Protein AF-0000000073266589 (afdb_homodimer)

Sequence (212 aa):
VLVSSESDNEVEDSPGVIAQVLPYLYIGDASAACNAQQIKELGIHYALNCSSEDVNFDDDIVHLYETYSTLPIENVIDEDISKYFQSAFEMILKAKQDVRRSIDCAVLVSSESDNEVEDSPGVIAQVLPYLYIGDASAACNAQQIKELGIHYALNCSSEDVNFDDDIVHLYETYSTLPIENVIDEDISKYFQSAFEMILKAKQDVRRSIDCA

Organism: Beta vulgaris subsp. vulgaris (NCBI:txid3555)

Foldseek 3Di:
DEDADPPPDDPPPPAWDWDDPDLQDIYTYLNNLADLVNCVVSQPAEEEAEALDDRDHDPSRVVSHPYYYYRHFYPDPPTPCVVCVVVVVVRVVVSVVVVVVVVVVD/DEDADPPPPDPPPPQWDWDDPDLQDIYTYLNNLADLVNCVVSQPAEEEAEALDDRDHDPSRVVSHPYYYYRHFYPDPPTPCVVCVVVVVVRVVVSVVVVVVVVVVD

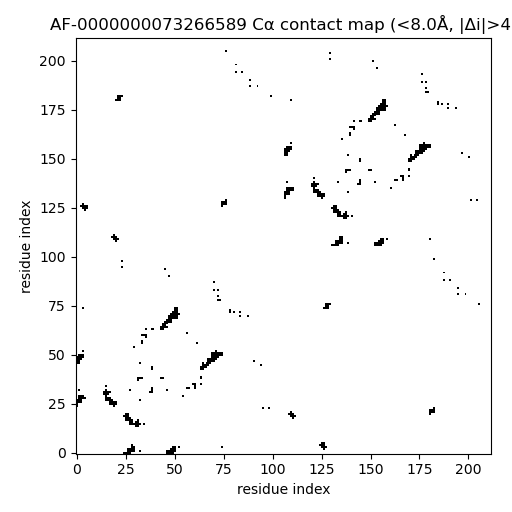Radius of gyration: 17.28 Å; Cα contacts (8 Å, |Δi|>4): 296; chains: 2; bounding box: 32×49×37 Å

InterPro domains:
  IPR029021 Protein-tyrosine phosphatase-like [G3DSA:3.90.190.10] (1-102)
  IPR029021 Protein-tyrosine phosphatase-like [SSF52799] (18-96)

Solvent-accessible surface area (backbone atoms only — not comparable to full-atom values): 12354 Å² total; per-residue (Å²): 65,32,38,49,62,75,68,75,61,72,87,54,87,59,74,39,60,71,44,51,54,36,82,88,40,47,40,27,29,65,58,31,77,63,31,51,67,59,33,59,76,71,64,53,36,67,42,42,34,47,25,63,69,83,81,85,65,52,76,83,40,55,73,52,40,79,41,77,46,75,44,71,40,60,78,47,84,80,51,72,62,73,79,46,47,63,61,52,48,53,53,52,52,51,51,49,50,52,53,51,53,55,58,72,68,99,63,32,35,48,63,74,71,76,62,73,86,56,90,58,75,40,60,68,45,52,54,38,83,88,40,47,40,25,28,64,59,31,76,64,30,51,69,58,32,60,74,69,65,53,37,66,42,41,34,46,25,63,68,81,81,86,64,51,76,84,40,54,73,51,41,80,42,77,46,74,43,72,41,60,77,48,86,81,51,72,62,74,79,46,47,64,60,52,49,52,53,51,52,50,51,49,51,52,53,51,53,54,56,72,69,99

pLDDT: mean 84.37, std 15.34, range [36.53, 96.06]

Secondary structure (DSSP, 8-state):
-B------S--------EEEEETTEEEE-HHHHT-HHHHHHHT--EEEE-SSSPP---HHHHTT-SEEEE----SSTT--THHHHHHHHHHHHHHHHHHHHHHHH-/-B------S--------EEEEETTEEEE-HHHHT-HHHHHHHT--EEEE-SSSPP---HHHHTT-SEEEE----SSTT--THHHHHHHHHHHHHHHHHHHHHHHH-

Structure (mmCIF, N/CA/C/O backbone):
data_AF-0000000073266589-model_v1
#
loop_
_entity.id
_entity.type
_entity.pdbx_description
1 polymer 'Uncharacterized protein'
#
loop_
_atom_site.group_PDB
_atom_site.id
_atom_site.type_symbol
_atom_site.label_atom_id
_atom_site.label_alt_id
_atom_site.label_comp_id
_atom_site.label_asym_id
_atom_site.label_entity_id
_atom_site.label_seq_id
_atom_site.pdbx_PDB_ins_code
_atom_site.Cartn_x
_atom_site.Cartn_y
_atom_site.Cartn_z
_atom_site.occupancy
_atom_site.B_iso_or_equiv
_atom_site.auth_seq_id
_atom_site.auth_comp_id
_atom_site.auth_asym_id
_atom_site.auth_atom_id
_atom_site.pdbx_PDB_model_num
ATOM 1 N N . VAL A 1 1 ? 1.745 -6.992 -3.369 1 74.94 1 VAL A N 1
ATOM 2 C CA . VAL A 1 1 ? 2.734 -5.934 -3.523 1 74.94 1 VAL A CA 1
ATOM 3 C C . VAL A 1 1 ? 3.703 -5.953 -2.344 1 74.94 1 VAL A C 1
ATOM 5 O O . VAL A 1 1 ? 3.283 -6.066 -1.19 1 74.94 1 VAL A O 1
ATOM 8 N N . LEU A 1 2 ? 5.008 -5.914 -2.555 1 74.38 2 LEU A N 1
ATOM 9 C CA . LEU A 1 2 ? 6.07 -5.926 -1.554 1 74.38 2 LEU A CA 1
ATOM 10 C C . LEU A 1 2 ? 6.715 -4.547 -1.433 1 74.38 2 LEU A C 1
ATOM 12 O O . LEU A 1 2 ? 6.957 -3.881 -2.439 1 74.38 2 LEU A O 1
ATOM 16 N N . VAL A 1 3 ? 6.844 -4.035 -0.219 1 70.94 3 VAL A N 1
ATOM 17 C CA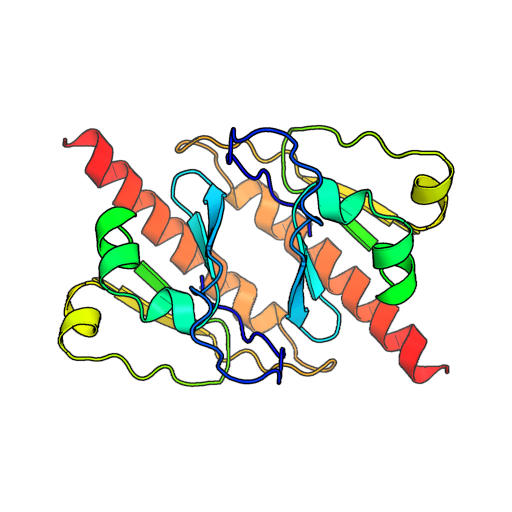 . VAL A 1 3 ? 7.5 -2.76 0.043 1 70.94 3 VAL A CA 1
ATOM 18 C C . VAL A 1 3 ? 8.711 -2.979 0.944 1 70.94 3 VAL A C 1
ATOM 20 O O . VAL A 1 3 ? 8.797 -3.988 1.647 1 70.94 3 VAL A O 1
ATOM 23 N N . SER A 1 4 ? 9.797 -1.998 0.8 1 59.75 4 SER A N 1
ATOM 24 C CA . SER A 1 4 ? 10.961 -2.043 1.684 1 59.75 4 SER A CA 1
ATOM 25 C C . SER A 1 4 ? 10.594 -1.585 3.094 1 59.75 4 SER A C 1
ATOM 27 O O . SER A 1 4 ? 9.828 -0.64 3.266 1 59.75 4 SER A O 1
ATOM 29 N N . SER A 1 5 ? 10.547 -2.482 4 1 55.66 5 SER A N 1
ATOM 30 C CA . SER A 1 5 ? 10.359 -2.008 5.367 1 55.66 5 SER A CA 1
ATOM 31 C C . SER A 1 5 ? 11.688 -1.612 6 1 55.66 5 SER A C 1
ATOM 33 O O . SER A 1 5 ? 12.68 -2.326 5.863 1 55.66 5 SER A O 1
ATOM 35 N N . GLU A 1 6 ? 11.977 -0.226 6.16 1 48.59 6 GLU A N 1
ATOM 36 C CA . GLU A 1 6 ? 13.188 0.191 6.852 1 48.59 6 GLU A CA 1
ATOM 37 C C . GLU A 1 6 ? 13.227 -0.359 8.273 1 48.59 6 GLU A C 1
ATOM 39 O O . GLU A 1 6 ? 14.047 0.077 9.094 1 48.59 6 GLU A O 1
ATOM 44 N N . SER A 1 7 ? 12.273 -0.992 8.68 1 44.12 7 SER A N 1
ATOM 45 C CA . SER A 1 7 ? 12.562 -1.344 10.07 1 44.12 7 SER A CA 1
ATOM 46 C C . SER A 1 7 ? 13.844 -2.16 10.18 1 44.12 7 SER A C 1
ATOM 48 O O . SER A 1 7 ? 13.969 -3.225 9.562 1 44.12 7 SER A O 1
ATOM 50 N N . ASP A 1 8 ? 14.961 -1.408 10.258 1 40.53 8 ASP A N 1
ATOM 51 C CA . ASP A 1 8 ? 16.234 -1.976 10.68 1 40.53 8 ASP A CA 1
ATOM 52 C C . ASP A 1 8 ? 16.047 -3.066 11.727 1 40.53 8 ASP A C 1
ATOM 54 O O . ASP A 1 8 ? 17 -3.504 12.367 1 40.53 8 ASP A O 1
ATOM 58 N N . ASN A 1 9 ? 14.945 -3.059 12.398 1 37.38 9 ASN A N 1
ATOM 59 C CA . ASN A 1 9 ? 15.141 -4.039 13.461 1 37.38 9 ASN A CA 1
ATOM 60 C C . ASN A 1 9 ? 15.453 -5.422 12.898 1 37.38 9 ASN A C 1
ATOM 62 O O . ASN A 1 9 ? 15.062 -5.742 11.773 1 37.38 9 ASN A O 1
ATOM 66 N N . GLU A 1 10 ? 16.125 -6.164 13.742 1 36.59 10 GLU A N 1
ATOM 67 C CA . GLU A 1 10 ? 16.594 -7.547 13.656 1 36.59 10 GLU A CA 1
ATOM 68 C C . GLU A 1 10 ? 15.555 -8.438 12.969 1 36.59 10 GLU A C 1
ATOM 70 O O . GLU A 1 10 ? 14.359 -8.305 13.211 1 36.59 10 GLU A O 1
ATOM 75 N N . VAL A 1 11 ? 15.859 -8.961 11.797 1 39.03 11 VAL A N 1
ATOM 76 C CA . VAL A 1 11 ? 15.211 -10.117 11.188 1 39.03 11 VAL A CA 1
ATOM 77 C C . VAL A 1 11 ? 14.484 -10.93 12.258 1 39.03 11 VAL A C 1
ATOM 79 O O . VAL A 1 11 ? 15.078 -11.812 12.883 1 39.03 11 VAL A O 1
ATOM 82 N N . GLU A 1 12 ? 14.086 -10.289 13.344 1 38.66 12 GLU A N 1
ATOM 83 C CA . GLU A 1 12 ? 13.438 -11.281 14.188 1 38.66 12 GLU A CA 1
ATOM 84 C C . GLU A 1 12 ? 12.312 -11.992 13.438 1 38.66 12 GLU A C 1
ATOM 86 O O . GLU A 1 12 ? 11.742 -11.438 12.492 1 38.66 12 GLU A O 1
ATOM 91 N N . ASP A 1 13 ? 12.242 -13.266 13.43 1 42.47 13 ASP A N 1
ATOM 92 C CA . ASP A 1 13 ? 11.305 -14.289 12.984 1 42.47 13 ASP A CA 1
ATOM 93 C C . ASP A 1 13 ? 9.867 -13.758 13 1 42.47 13 ASP A C 1
ATOM 95 O O . ASP A 1 13 ? 8.969 -14.391 13.555 1 42.47 13 ASP A O 1
ATOM 99 N N . SER A 1 14 ? 9.766 -12.469 13.125 1 50.34 14 SER A N 1
ATOM 100 C CA . SER A 1 14 ? 8.359 -12.102 13.203 1 50.34 14 SER A CA 1
ATOM 101 C C . SER A 1 14 ? 7.652 -12.336 11.867 1 50.34 14 SER A C 1
ATOM 103 O O . SER A 1 14 ? 8.242 -12.125 10.805 1 50.34 14 SER A O 1
ATOM 105 N N . PRO A 1 15 ? 6.723 -13.18 11.938 1 55.19 15 PRO A N 1
ATOM 106 C CA . PRO A 1 15 ? 5.926 -13.414 10.727 1 55.19 15 PRO A CA 1
ATOM 107 C C . PRO A 1 15 ? 5.645 -12.125 9.953 1 55.19 15 PRO A C 1
ATOM 109 O O . PRO A 1 15 ? 5.398 -11.078 10.555 1 55.19 15 PRO A O 1
ATOM 112 N N . GLY A 1 16 ? 6.281 -12.117 8.805 1 63.69 16 GLY A N 1
ATOM 113 C CA . GLY A 1 16 ? 6.035 -10.984 7.918 1 63.69 16 GLY A CA 1
ATOM 114 C C . GLY A 1 16 ? 4.609 -10.477 7.992 1 63.69 16 GLY A C 1
ATOM 115 O O . GLY A 1 16 ? 3.676 -11.242 8.234 1 63.69 16 GLY A O 1
ATOM 116 N N . VAL A 1 17 ? 4.465 -9.305 8.266 1 73.94 17 VAL A N 1
ATOM 117 C CA . VAL A 1 17 ? 3.148 -8.672 8.32 1 73.94 17 VAL A CA 1
ATOM 118 C C . VAL A 1 17 ? 2.578 -8.547 6.906 1 73.94 17 VAL A C 1
ATOM 120 O O . VAL A 1 17 ? 3.285 -8.156 5.977 1 73.94 17 VAL A O 1
ATOM 123 N N . ILE A 1 18 ? 1.439 -9.195 6.676 1 84.19 18 ILE A N 1
ATOM 124 C CA . ILE A 1 18 ? 0.709 -9.062 5.418 1 84.19 18 ILE A CA 1
ATOM 125 C C . ILE A 1 18 ? -0.673 -8.469 5.684 1 84.19 18 ILE A C 1
ATOM 127 O O . ILE A 1 18 ? -1.333 -8.836 6.664 1 84.19 18 ILE A O 1
ATOM 131 N N . ALA A 1 19 ? -1.002 -7.469 4.941 1 84.62 19 ALA A N 1
ATOM 132 C CA . ALA A 1 19 ? -2.32 -6.852 5.055 1 84.62 19 ALA A CA 1
ATOM 133 C C . ALA A 1 19 ? -3.094 -6.961 3.744 1 84.62 19 ALA A C 1
ATOM 135 O O . ALA A 1 19 ? -2.529 -6.77 2.666 1 84.62 19 ALA A O 1
ATOM 136 N N . GLN A 1 20 ? -4.348 -7.352 3.934 1 88.75 20 GLN A N 1
ATOM 137 C CA . GLN A 1 20 ? -5.211 -7.383 2.758 1 88.75 20 GLN A CA 1
ATOM 138 C C . GLN A 1 20 ? -5.871 -6.027 2.525 1 88.75 20 GLN A C 1
ATOM 140 O O . GLN A 1 20 ? -6.562 -5.508 3.404 1 88.75 20 GLN A O 1
ATOM 145 N N . VAL A 1 21 ? -5.676 -5.488 1.368 1 87.81 21 VAL A N 1
ATOM 146 C CA . VAL A 1 21 ? -6.211 -4.172 1.041 1 87.81 21 VAL A CA 1
ATOM 147 C C . VAL A 1 21 ? -7.52 -4.32 0.273 1 87.81 21 VAL A C 1
ATOM 149 O O . VAL A 1 21 ? -8.461 -3.547 0.475 1 87.81 21 VAL A O 1
ATOM 152 N N . LEU A 1 22 ? -7.547 -5.254 -0.639 1 89.75 22 LEU A N 1
ATOM 153 C CA . LEU A 1 22 ? -8.703 -5.668 -1.425 1 89.75 22 LEU A CA 1
ATOM 154 C C . LEU A 1 22 ? -8.805 -7.188 -1.485 1 89.75 22 LEU A C 1
ATOM 156 O O . LEU A 1 22 ? -7.852 -7.891 -1.144 1 89.75 22 LEU A O 1
ATOM 160 N N . PRO A 1 23 ? -9.898 -7.707 -1.853 1 89.31 23 PRO A N 1
ATOM 161 C CA . PRO A 1 23 ? -10.055 -9.164 -1.851 1 89.31 23 PRO A CA 1
ATOM 162 C C . PRO A 1 23 ? -8.93 -9.875 -2.6 1 89.31 23 PRO A C 1
ATOM 164 O O . PRO A 1 23 ? -8.602 -11.023 -2.281 1 89.31 23 PRO A O 1
ATOM 167 N N . TYR A 1 24 ? -8.258 -9.188 -3.52 1 91.25 24 TYR A N 1
ATOM 168 C CA . TYR A 1 24 ? -7.246 -9.805 -4.363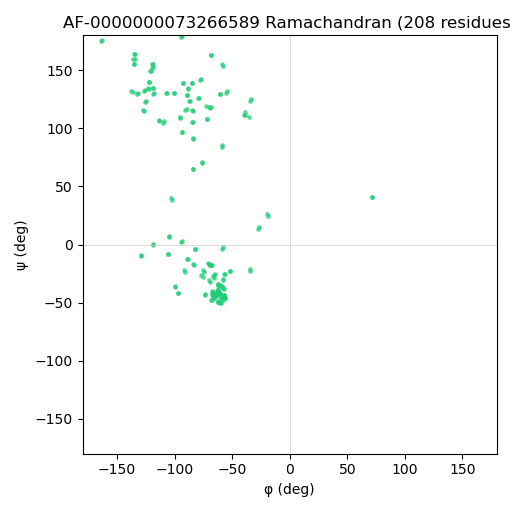 1 91.25 24 TYR A CA 1
ATOM 169 C C . TYR A 1 24 ? -5.883 -9.164 -4.137 1 91.25 24 TYR A C 1
ATOM 171 O O . TYR A 1 24 ? -4.891 -9.562 -4.75 1 91.25 24 TYR A O 1
ATOM 179 N N . LEU A 1 25 ? -5.84 -8.234 -3.283 1 92.38 25 LEU A N 1
ATOM 180 C CA . LEU A 1 25 ? -4.625 -7.43 -3.197 1 92.38 25 LEU A CA 1
ATOM 181 C C . LEU A 1 25 ? -4.086 -7.414 -1.77 1 92.38 25 LEU A C 1
ATOM 183 O O . LEU A 1 25 ? -4.789 -7.004 -0.843 1 92.38 25 LEU A O 1
ATOM 187 N N . TYR A 1 26 ? -2.881 -7.836 -1.602 1 90.94 26 TYR A N 1
ATOM 188 C CA . TYR A 1 26 ? -2.176 -7.855 -0.324 1 90.94 26 TYR A CA 1
ATOM 189 C C . TYR A 1 26 ? -0.911 -7.008 -0.387 1 90.94 26 TYR A C 1
ATOM 191 O O . TYR A 1 26 ? -0.3 -6.871 -1.449 1 90.94 26 TYR A O 1
ATOM 199 N N . ILE A 1 27 ? -0.6 -6.469 0.727 1 90.88 27 ILE A N 1
ATOM 200 C CA . ILE A 1 27 ? 0.667 -5.766 0.893 1 90.88 27 ILE A CA 1
ATOM 201 C C . ILE A 1 27 ? 1.465 -6.402 2.029 1 90.88 27 ILE A C 1
ATOM 203 O O . ILE A 1 27 ? 0.903 -6.758 3.068 1 90.88 27 ILE A O 1
ATOM 207 N N . GLY A 1 28 ? 2.791 -6.512 1.81 1 87.38 28 GLY A N 1
ATOM 208 C CA . GLY A 1 28 ? 3.66 -7.094 2.82 1 87.38 28 GLY A CA 1
ATOM 209 C C . GLY A 1 28 ? 5.129 -6.789 2.592 1 87.38 28 GLY A C 1
ATOM 210 O O . GLY A 1 28 ? 5.48 -6.078 1.648 1 87.38 28 GLY A O 1
ATOM 211 N N . ASP A 1 29 ? 5.887 -7.211 3.521 1 84.56 29 ASP A N 1
ATOM 212 C CA . ASP A 1 29 ? 7.328 -7.035 3.391 1 84.56 29 ASP A CA 1
ATOM 213 C C . ASP A 1 29 ? 7.977 -8.273 2.773 1 84.56 29 ASP A C 1
ATOM 215 O O . ASP A 1 29 ? 7.285 -9.219 2.389 1 84.56 29 ASP A O 1
ATOM 219 N N . ALA A 1 30 ? 9.227 -8.18 2.613 1 85.19 30 ALA A N 1
ATOM 220 C CA . ALA A 1 30 ? 9.969 -9.266 1.971 1 85.19 30 ALA A CA 1
ATOM 221 C C . ALA A 1 30 ? 9.773 -10.578 2.713 1 85.19 30 ALA A C 1
ATOM 223 O O . ALA A 1 30 ? 9.672 -11.641 2.09 1 85.19 30 ALA A O 1
ATOM 224 N N . SER A 1 31 ? 9.727 -10.477 3.977 1 84.81 31 SER A N 1
ATOM 225 C CA . SER A 1 31 ? 9.562 -11.688 4.781 1 84.81 31 SER A CA 1
ATOM 226 C C . SER A 1 31 ? 8.234 -12.367 4.484 1 84.81 31 SER A C 1
ATOM 228 O O . SER A 1 31 ? 8.156 -13.594 4.438 1 84.81 31 SER A O 1
ATOM 230 N N . ALA A 1 32 ? 7.242 -11.602 4.328 1 84 32 ALA A N 1
ATOM 231 C CA . ALA A 1 32 ? 5.926 -12.133 3.982 1 84 32 ALA A CA 1
ATOM 232 C C . ALA A 1 32 ? 5.957 -12.828 2.623 1 84 32 ALA A C 1
ATOM 234 O O . ALA A 1 32 ? 5.355 -13.891 2.447 1 84 32 ALA A O 1
ATOM 235 N N . ALA A 1 33 ? 6.688 -12.242 1.706 1 87.81 33 ALA A N 1
ATOM 236 C CA . ALA A 1 33 ? 6.781 -12.781 0.351 1 87.81 33 ALA A CA 1
ATOM 237 C C . ALA A 1 33 ? 7.551 -14.102 0.334 1 87.81 33 ALA A C 1
ATOM 239 O O . ALA A 1 33 ? 7.418 -14.891 -0.603 1 87.81 33 ALA A O 1
ATOM 240 N N . CYS A 1 34 ? 8.297 -14.344 1.405 1 87.81 34 CYS A N 1
ATOM 241 C CA . CYS A 1 34 ? 9.148 -15.523 1.454 1 87.81 34 CYS A CA 1
ATOM 242 C C . CYS A 1 34 ? 8.547 -16.594 2.359 1 87.81 34 CYS A C 1
ATOM 244 O O . CYS A 1 34 ? 9.188 -17.609 2.637 1 87.81 34 CYS A O 1
ATOM 246 N N . ASN A 1 35 ? 7.414 -16.422 2.812 1 88.81 35 ASN A N 1
ATOM 247 C CA . ASN A 1 35 ? 6.703 -17.391 3.631 1 88.81 35 ASN A CA 1
ATOM 248 C C . ASN A 1 35 ? 5.801 -18.281 2.783 1 88.81 35 ASN A C 1
ATOM 250 O O . ASN A 1 35 ? 4.648 -17.938 2.518 1 88.81 35 ASN A O 1
ATOM 254 N N . ALA A 1 36 ? 6.348 -19.422 2.471 1 91.31 36 ALA A N 1
ATOM 255 C CA . ALA A 1 36 ? 5.66 -20.328 1.552 1 91.31 36 ALA A CA 1
ATOM 256 C C . ALA A 1 36 ? 4.281 -20.703 2.09 1 91.31 36 ALA A C 1
ATOM 258 O O . ALA A 1 36 ? 3.303 -20.734 1.342 1 91.31 36 ALA A O 1
ATOM 259 N N . GLN A 1 37 ? 4.277 -21.047 3.357 1 91 37 GLN A N 1
ATOM 260 C CA . GLN A 1 37 ? 3.016 -21.469 3.965 1 91 37 GLN A CA 1
ATOM 261 C C . GLN A 1 37 ? 1.971 -20.359 3.863 1 91 37 GLN A C 1
ATOM 263 O O . GLN A 1 37 ? 0.827 -20.609 3.479 1 91 37 GLN A O 1
ATOM 268 N N . GLN A 1 38 ? 2.354 -19.188 4.148 1 89.56 38 GLN A N 1
ATOM 269 C CA . GLN A 1 38 ? 1.438 -18.047 4.113 1 89.56 38 GLN A CA 1
ATOM 270 C C . GLN A 1 38 ? 0.983 -17.75 2.688 1 89.56 38 GLN A C 1
ATOM 272 O O . GLN A 1 38 ? -0.2 -17.5 2.447 1 89.56 38 GLN A O 1
ATOM 277 N N . ILE A 1 39 ? 1.914 -17.797 1.769 1 91.5 39 ILE A N 1
ATOM 278 C CA . ILE A 1 39 ? 1.621 -17.531 0.365 1 91.5 39 ILE A CA 1
ATOM 279 C C . ILE A 1 39 ? 0.62 -18.562 -0.158 1 91.5 39 ILE A C 1
ATOM 281 O O . ILE A 1 39 ? -0.36 -18.203 -0.816 1 91.5 39 ILE A O 1
ATOM 285 N N . LYS A 1 40 ? 0.788 -19.781 0.219 1 92.44 40 LYS A N 1
ATOM 286 C CA . LYS A 1 40 ? -0.106 -20.844 -0.207 1 92.44 40 LYS A CA 1
ATOM 287 C C . LYS A 1 40 ? -1.492 -20.688 0.41 1 92.44 40 LYS A C 1
ATOM 289 O O . LYS A 1 40 ? -2.504 -20.797 -0.285 1 92.44 40 LYS A O 1
ATOM 294 N N . GLU A 1 41 ? -1.488 -20.453 1.68 1 91.69 41 GLU A N 1
ATOM 295 C CA . GLU A 1 41 ? -2.752 -20.328 2.402 1 91.69 41 GLU A CA 1
ATOM 296 C C . GLU A 1 41 ? -3.586 -19.172 1.864 1 91.69 41 GLU A C 1
ATOM 298 O O . GLU A 1 41 ? -4.812 -19.266 1.793 1 91.69 41 GLU A O 1
ATOM 303 N N . LEU A 1 42 ? -2.953 -18.109 1.454 1 89.56 42 LEU A N 1
ATOM 304 C CA . LEU A 1 42 ? -3.65 -16.922 0.979 1 89.56 42 LEU A CA 1
ATOM 305 C C . LEU A 1 42 ? -3.924 -17.016 -0.519 1 89.56 42 LEU A C 1
ATOM 307 O O . LEU A 1 42 ? -4.672 -16.203 -1.068 1 89.56 42 LEU A O 1
ATOM 311 N N . GLY A 1 43 ? -3.314 -17.938 -1.153 1 91.25 43 GLY A N 1
ATOM 312 C CA . GLY A 1 43 ? -3.514 -18.109 -2.582 1 91.25 43 GLY A CA 1
ATOM 313 C C . GLY A 1 43 ? -2.893 -17.016 -3.418 1 91.25 43 GLY A C 1
ATOM 314 O O . GLY A 1 43 ? -3.508 -16.531 -4.371 1 91.25 43 GLY A O 1
ATOM 315 N N . ILE A 1 44 ? -1.764 -16.594 -3.09 1 92.88 44 ILE A N 1
ATOM 316 C CA . ILE A 1 44 ? -1.068 -15.531 -3.803 1 92.88 44 ILE A CA 1
ATOM 317 C C . ILE A 1 44 ? -0.223 -16.125 -4.926 1 92.88 44 ILE A C 1
ATOM 319 O O . ILE A 1 44 ? 0.582 -17.031 -4.691 1 92.88 44 ILE A O 1
ATOM 323 N N . HIS A 1 45 ? -0.409 -15.57 -6.148 1 93.88 45 HIS A N 1
ATOM 324 C CA . HIS A 1 45 ? 0.294 -16.109 -7.305 1 93.88 45 HIS A CA 1
ATOM 325 C C . HIS A 1 45 ? 1.001 -15.008 -8.086 1 93.88 45 HIS A C 1
ATOM 327 O O . HIS A 1 45 ? 1.737 -15.289 -9.039 1 93.88 45 HIS A O 1
ATOM 333 N N . TYR A 1 46 ? 0.729 -13.852 -7.75 1 94.62 46 TYR A N 1
ATOM 334 C CA . TYR A 1 46 ? 1.357 -12.695 -8.375 1 94.62 46 TYR A CA 1
ATOM 335 C C . TYR A 1 46 ? 2.066 -11.828 -7.34 1 94.62 46 TYR A C 1
ATOM 337 O O . TYR A 1 46 ? 1.542 -11.609 -6.246 1 94.62 46 TYR A O 1
ATOM 345 N N . ALA A 1 47 ? 3.26 -11.438 -7.664 1 95.06 47 ALA A N 1
ATOM 346 C CA . ALA A 1 47 ? 3.996 -10.555 -6.762 1 95.06 47 ALA A CA 1
ATOM 347 C C . ALA A 1 47 ? 4.602 -9.375 -7.52 1 95.06 47 ALA A C 1
ATOM 349 O O . ALA A 1 47 ? 5.141 -9.547 -8.617 1 95.06 47 ALA A O 1
ATOM 350 N N . LEU A 1 48 ? 4.398 -8.227 -7.047 1 95.75 48 LEU A N 1
ATOM 351 C CA . LEU A 1 48 ? 5.035 -6.996 -7.508 1 95.75 48 LEU A CA 1
ATOM 352 C C . LEU A 1 48 ? 5.949 -6.418 -6.43 1 95.75 48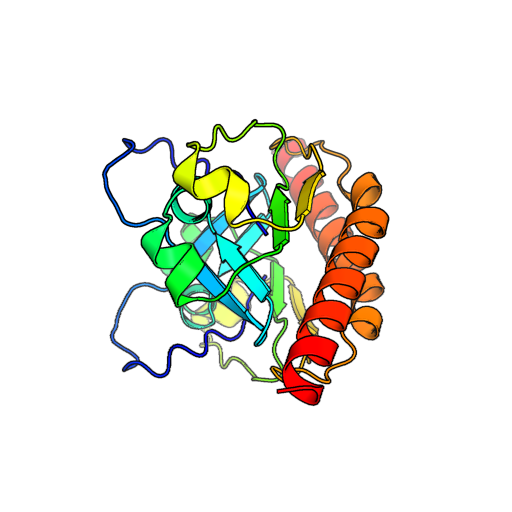 LEU A C 1
ATOM 354 O O . LEU A 1 48 ? 5.473 -5.93 -5.406 1 95.75 48 LEU A O 1
ATOM 358 N N . ASN A 1 49 ? 7.219 -6.551 -6.637 1 94.56 49 ASN A N 1
ATOM 359 C CA . ASN A 1 49 ? 8.195 -5.977 -5.723 1 94.56 49 ASN A CA 1
ATOM 360 C C . ASN A 1 49 ? 8.469 -4.508 -6.039 1 94.56 49 ASN A C 1
ATOM 362 O O . ASN A 1 49 ? 8.984 -4.188 -7.113 1 94.56 49 ASN A O 1
ATOM 366 N N . CYS A 1 50 ? 8.117 -3.617 -5.152 1 94.38 50 CYS A N 1
ATOM 367 C CA . CYS A 1 50 ? 8.266 -2.18 -5.355 1 94.38 50 CYS A CA 1
ATOM 368 C C . CYS A 1 50 ? 9.477 -1.645 -4.598 1 94.38 50 CYS A C 1
ATOM 370 O O . CYS A 1 50 ? 9.398 -0.604 -3.943 1 94.38 50 CYS A O 1
ATOM 372 N N . SER A 1 51 ? 10.461 -2.291 -4.551 1 91 51 SER A N 1
ATOM 373 C CA . SER A 1 51 ? 11.727 -1.883 -3.947 1 91 51 SER A CA 1
ATOM 374 C C . SER A 1 51 ? 12.906 -2.211 -4.859 1 91 51 SER A C 1
ATOM 376 O O . SER A 1 51 ? 12.773 -3.012 -5.785 1 91 51 SER A O 1
ATOM 378 N N . SER A 1 52 ? 13.969 -1.551 -4.625 1 90.12 52 SER A N 1
ATOM 379 C CA . SER A 1 52 ? 15.172 -1.792 -5.414 1 90.12 52 SER A CA 1
ATOM 380 C C . SER A 1 52 ? 15.938 -3.004 -4.898 1 90.12 52 SER A C 1
ATOM 382 O O . SER A 1 52 ? 16.922 -3.424 -5.504 1 90.12 52 SER A O 1
ATOM 384 N N . GLU A 1 53 ? 15.492 -3.596 -3.818 1 86.62 53 GLU A N 1
ATOM 385 C CA . GLU A 1 53 ? 16.156 -4.758 -3.242 1 86.62 53 GLU A CA 1
ATOM 386 C C . GLU A 1 53 ? 15.633 -6.055 -3.85 1 86.62 53 GLU A C 1
ATOM 388 O O . GLU A 1 53 ? 14.43 -6.195 -4.074 1 86.62 53 GLU A O 1
ATOM 393 N N . ASP A 1 54 ? 16.547 -6.812 -4.156 1 85.69 54 ASP A N 1
ATOM 394 C CA . ASP A 1 54 ? 16.141 -8.117 -4.664 1 85.69 54 ASP A CA 1
ATOM 395 C C . ASP A 1 54 ? 15.695 -9.039 -3.527 1 85.69 54 ASP A C 1
ATOM 397 O O . ASP A 1 54 ? 16.219 -8.953 -2.414 1 85.69 54 ASP A O 1
ATOM 401 N N . VAL A 1 55 ? 14.703 -9.781 -3.834 1 83.75 55 VAL A N 1
ATOM 402 C CA . VAL A 1 55 ? 14.289 -10.82 -2.9 1 83.75 55 VAL A CA 1
ATOM 403 C C . VAL A 1 55 ? 14.82 -12.172 -3.369 1 83.75 55 VAL A C 1
ATOM 405 O O . VAL A 1 55 ? 14.68 -12.531 -4.539 1 83.75 55 VAL A O 1
ATOM 408 N N . ASN A 1 56 ? 15.422 -12.867 -2.516 1 83.56 56 ASN A N 1
ATOM 409 C CA . ASN A 1 56 ? 15.898 -14.211 -2.812 1 83.56 56 ASN A CA 1
ATOM 410 C C . ASN A 1 56 ? 14.898 -15.273 -2.371 1 83.56 56 ASN A C 1
ATOM 412 O O . ASN A 1 56 ? 14.75 -15.531 -1.175 1 83.56 56 ASN A O 1
ATOM 416 N N . PHE A 1 57 ? 14.32 -15.859 -3.338 1 87.06 57 PHE A N 1
ATOM 417 C CA . PHE A 1 57 ? 13.32 -16.875 -3.018 1 87.06 57 PHE A CA 1
ATOM 418 C C . PHE A 1 57 ? 13.953 -18.25 -2.969 1 87.06 57 PHE A C 1
ATOM 420 O O . PHE A 1 57 ? 14.82 -18.578 -3.785 1 87.06 57 PHE A O 1
ATOM 427 N N . ASP A 1 58 ? 13.516 -18.984 -1.991 1 87.31 58 ASP A N 1
ATOM 428 C CA . ASP A 1 58 ? 13.836 -20.406 -2.016 1 87.31 58 ASP A CA 1
ATOM 429 C C . ASP A 1 58 ? 13.094 -21.109 -3.148 1 87.31 58 ASP A C 1
ATOM 431 O O . ASP A 1 58 ? 12.117 -20.594 -3.682 1 87.31 58 ASP A O 1
ATOM 435 N N . ASP A 1 59 ? 13.57 -22.328 -3.498 1 85.88 59 ASP A N 1
ATOM 436 C CA . ASP A 1 59 ? 12.984 -23.094 -4.59 1 85.88 59 ASP A CA 1
ATOM 437 C C . ASP A 1 59 ? 11.5 -23.375 -4.332 1 85.88 59 ASP A C 1
ATOM 439 O O . ASP A 1 59 ? 10.695 -23.359 -5.266 1 85.88 59 ASP A O 1
ATOM 443 N N . ASP A 1 60 ? 11.234 -23.578 -3.092 1 87.19 60 ASP A N 1
ATOM 444 C CA . ASP A 1 60 ? 9.867 -23.953 -2.752 1 87.19 60 ASP A CA 1
ATOM 445 C C . ASP A 1 60 ? 8.914 -22.766 -2.924 1 87.19 60 ASP A C 1
ATOM 447 O O . ASP A 1 60 ? 7.695 -22.938 -2.977 1 87.19 60 ASP A O 1
ATOM 451 N N . ILE A 1 61 ? 9.523 -21.531 -3.014 1 88.81 61 ILE A N 1
ATOM 452 C CA . ILE A 1 61 ? 8.695 -20.344 -3.104 1 88.81 61 ILE A CA 1
ATOM 453 C C . ILE A 1 61 ? 8.609 -19.891 -4.559 1 88.81 61 ILE A C 1
ATOM 455 O O . ILE A 1 61 ? 7.551 -19.438 -5.012 1 88.81 61 ILE A O 1
ATOM 459 N N . VAL A 1 62 ? 9.672 -20.031 -5.305 1 88.25 62 VAL A N 1
ATOM 460 C CA . VAL A 1 62 ? 9.766 -19.531 -6.672 1 88.25 62 VAL A CA 1
ATOM 461 C C . VAL A 1 62 ? 8.648 -20.141 -7.52 1 88.25 62 VAL A C 1
ATOM 463 O O . VAL A 1 62 ? 8.055 -19.453 -8.352 1 88.25 62 VAL A O 1
ATOM 466 N N . HIS A 1 63 ? 8.18 -21.328 -7.242 1 91.56 63 HIS A N 1
ATOM 467 C CA . HIS A 1 63 ? 7.195 -22.031 -8.055 1 91.56 63 HIS A CA 1
ATOM 468 C C . HIS A 1 63 ? 5.777 -21.594 -7.695 1 91.56 63 HIS A C 1
ATOM 470 O O . HIS A 1 63 ? 4.832 -21.875 -8.43 1 91.56 63 HIS A O 1
ATOM 476 N N . LEU A 1 64 ? 5.664 -20.969 -6.543 1 92.44 64 LEU A N 1
ATOM 477 C CA . LEU A 1 64 ? 4.34 -20.547 -6.109 1 92.44 64 LEU A CA 1
ATOM 478 C C . LEU A 1 64 ? 3.895 -19.297 -6.859 1 92.44 64 LEU A C 1
ATOM 480 O O . LEU A 1 64 ? 2.695 -19.062 -7.027 1 92.44 64 LEU A O 1
ATOM 484 N N . TYR A 1 65 ? 4.832 -18.516 -7.316 1 93.12 65 TYR A N 1
ATOM 485 C CA . TYR A 1 65 ? 4.508 -17.297 -8.039 1 93.12 65 TYR A CA 1
ATOM 486 C C . TYR A 1 65 ? 4.41 -17.547 -9.539 1 93.12 65 TYR A C 1
ATOM 488 O O . TYR A 1 65 ? 5.387 -17.969 -10.172 1 93.12 65 TYR A O 1
ATOM 496 N N . GLU A 1 66 ? 3.27 -17.359 -10.062 1 93.31 66 GLU A N 1
ATOM 497 C CA . GLU A 1 66 ? 3.08 -17.391 -11.516 1 93.31 66 GLU A CA 1
ATOM 498 C C . GLU A 1 66 ? 3.781 -16.219 -12.188 1 93.31 66 GLU A C 1
ATOM 500 O O . GLU A 1 66 ? 4.348 -16.359 -13.273 1 93.31 66 GLU A O 1
ATOM 505 N N . THR A 1 67 ? 3.67 -15.117 -11.594 1 92.88 67 THR A N 1
ATOM 506 C CA . THR A 1 67 ? 4.367 -13.93 -12.07 1 92.88 67 THR A CA 1
ATOM 507 C C . THR A 1 67 ? 5.004 -13.172 -10.906 1 92.88 67 THR A C 1
ATOM 509 O O . THR A 1 67 ? 4.379 -13 -9.852 1 92.88 67 THR A O 1
ATOM 512 N N . TYR A 1 68 ? 6.25 -12.844 -11.086 1 93.12 68 TYR A N 1
ATOM 513 C CA . TYR A 1 68 ? 6.992 -11.969 -10.188 1 93.12 68 TYR A CA 1
ATOM 514 C C . TYR A 1 68 ? 7.641 -10.82 -10.953 1 93.12 68 TYR A C 1
ATOM 516 O O . TYR A 1 68 ? 8.469 -11.047 -11.836 1 93.12 68 TYR A O 1
ATOM 524 N N . SER A 1 69 ? 7.195 -9.625 -10.672 1 94.06 69 SER A N 1
ATOM 525 C CA . SER A 1 69 ? 7.719 -8.422 -11.32 1 94.06 69 SER A CA 1
ATOM 526 C C . SER A 1 69 ? 8.336 -7.473 -10.305 1 94.06 69 SER A C 1
ATOM 528 O O . SER A 1 69 ? 8.016 -7.535 -9.117 1 94.06 69 SER A O 1
ATOM 530 N N . THR A 1 70 ? 9.242 -6.68 -10.828 1 94.44 70 THR A N 1
ATOM 531 C CA . THR A 1 70 ? 9.898 -5.723 -9.945 1 94.44 70 THR A CA 1
ATOM 532 C C . THR A 1 70 ? 9.781 -4.305 -10.5 1 94.44 70 THR A C 1
ATOM 534 O O . THR A 1 70 ? 9.945 -4.09 -11.703 1 94.44 70 THR A O 1
ATOM 537 N N . LEU A 1 71 ? 9.414 -3.391 -9.688 1 96.06 71 LEU A N 1
ATOM 538 C CA . LEU A 1 71 ? 9.555 -1.952 -9.875 1 96.06 71 LEU A CA 1
ATOM 539 C C . LEU A 1 71 ? 10.602 -1.375 -8.93 1 96.06 71 LEU A C 1
ATOM 541 O O . LEU A 1 71 ? 10.344 -1.213 -7.738 1 96.06 71 LEU A O 1
ATOM 545 N N . PRO A 1 72 ? 11.789 -1.057 -9.492 1 95 72 PRO A N 1
ATOM 546 C CA . PRO A 1 72 ? 12.914 -0.695 -8.617 1 95 72 PRO A CA 1
ATOM 547 C C . PRO A 1 72 ? 12.789 0.716 -8.047 1 95 72 PRO A C 1
ATOM 549 O O . PRO A 1 72 ? 13.57 1.601 -8.406 1 95 72 PRO A O 1
ATOM 552 N N . ILE A 1 73 ? 11.898 0.873 -7.188 1 94.81 73 ILE A N 1
ATOM 553 C CA . ILE A 1 73 ? 11.711 2.148 -6.504 1 94.81 73 ILE A CA 1
ATOM 554 C C . ILE A 1 73 ? 12.75 2.295 -5.395 1 94.81 73 ILE A C 1
ATOM 556 O O . ILE A 1 73 ? 12.867 1.425 -4.527 1 94.81 73 ILE A O 1
ATOM 560 N N . GLU A 1 74 ? 13.445 3.371 -5.441 1 94.06 74 GLU A N 1
ATOM 561 C CA . GLU A 1 74 ? 14.438 3.641 -4.406 1 94.06 74 GLU A CA 1
ATOM 562 C C . GLU A 1 74 ? 13.805 4.309 -3.191 1 94.06 74 GLU A C 1
ATOM 564 O O . GLU A 1 74 ? 12.93 5.164 -3.332 1 94.06 74 GLU A O 1
ATOM 569 N N . ASN A 1 75 ? 14.227 3.875 -2.074 1 90.44 75 ASN A N 1
ATOM 570 C CA . ASN A 1 75 ? 13.688 4.418 -0.831 1 90.44 75 ASN A CA 1
ATOM 571 C C . ASN A 1 75 ? 14.391 5.711 -0.43 1 90.44 75 ASN A C 1
ATOM 573 O O . ASN A 1 75 ? 15.062 5.762 0.601 1 90.44 75 ASN A O 1
ATOM 577 N N . VAL A 1 76 ? 14.25 6.711 -1.196 1 91 76 VAL A N 1
ATOM 578 C CA . VAL A 1 76 ? 14.828 8.031 -0.959 1 91 76 VAL A CA 1
ATOM 579 C C . VAL A 1 76 ? 13.781 9.109 -1.236 1 91 76 VAL A C 1
ATOM 581 O O . VAL A 1 76 ? 12.828 8.883 -1.983 1 91 76 VAL A O 1
ATOM 584 N N . ILE A 1 77 ? 13.898 10.25 -0.647 1 88.75 77 ILE A N 1
ATOM 585 C CA . ILE A 1 77 ? 12.922 11.336 -0.712 1 88.75 77 ILE A CA 1
ATOM 586 C C . ILE A 1 77 ? 12.844 11.875 -2.137 1 88.75 77 ILE A C 1
ATOM 588 O O . ILE A 1 77 ? 11.781 12.297 -2.594 1 88.75 77 ILE A O 1
ATOM 592 N N . ASP A 1 78 ? 13.922 11.781 -2.863 1 92.19 78 ASP A N 1
ATOM 593 C CA . ASP A 1 78 ? 13.992 12.414 -4.176 1 92.19 78 ASP A CA 1
ATOM 594 C C . ASP A 1 78 ? 13.594 11.438 -5.281 1 92.19 78 ASP A C 1
ATOM 596 O O . ASP A 1 78 ? 13.625 11.781 -6.465 1 92.19 78 ASP A O 1
ATOM 600 N N . GLU A 1 79 ? 13.219 10.281 -4.91 1 93.69 79 GLU A N 1
ATOM 601 C CA . GLU A 1 79 ? 12.812 9.305 -5.914 1 93.69 79 GLU A CA 1
ATOM 602 C C . GLU A 1 79 ? 11.617 9.812 -6.719 1 93.69 79 GLU A C 1
ATOM 604 O O . GLU A 1 79 ? 10.656 10.328 -6.152 1 93.69 79 GLU A O 1
ATOM 609 N N . ASP A 1 80 ? 11.75 9.742 -8.047 1 94.75 80 ASP A N 1
ATOM 610 C CA . ASP A 1 80 ? 10.609 10.055 -8.898 1 94.75 80 ASP A CA 1
ATOM 611 C C . ASP A 1 80 ? 9.703 8.836 -9.07 1 94.75 80 ASP A C 1
ATOM 613 O O . ASP A 1 80 ? 9.859 8.07 -10.023 1 94.75 80 ASP A O 1
ATOM 617 N N . ILE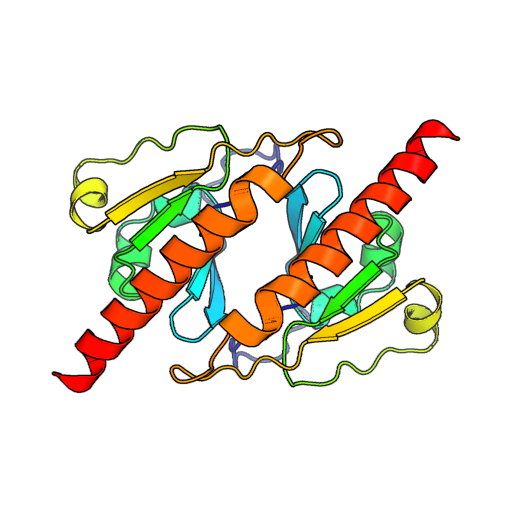 A 1 81 ? 8.773 8.688 -8.273 1 93.62 81 ILE A N 1
ATOM 618 C CA . ILE A 1 81 ? 7.93 7.496 -8.242 1 93.62 81 ILE A CA 1
ATOM 619 C C . ILE A 1 81 ? 6.949 7.531 -9.414 1 93.62 81 ILE A C 1
ATOM 621 O O . ILE A 1 81 ? 6.355 6.508 -9.758 1 93.62 81 ILE A O 1
ATOM 625 N N . SER A 1 82 ? 6.668 8.695 -9.961 1 93.75 82 SER A N 1
ATOM 626 C CA . SER A 1 82 ? 5.691 8.812 -11.039 1 93.75 82 SER A CA 1
ATOM 627 C C . SER A 1 82 ? 6.062 7.93 -12.227 1 93.75 82 SER A C 1
ATOM 629 O O . SER A 1 82 ? 5.188 7.453 -12.945 1 93.75 82 SER A O 1
ATOM 631 N N . LYS A 1 83 ? 7.328 7.656 -12.336 1 95.25 83 LYS A N 1
ATOM 632 C CA . LYS A 1 83 ? 7.801 6.863 -13.469 1 95.25 83 LYS A CA 1
ATOM 633 C C . LYS A 1 83 ? 7.297 5.426 -13.383 1 95.25 83 LYS A C 1
ATOM 635 O O . LYS A 1 83 ? 7.285 4.703 -14.383 1 95.25 83 LYS A O 1
ATOM 640 N N . TYR A 1 84 ? 6.871 5.039 -12.25 1 94.75 84 TYR A N 1
ATOM 641 C CA . TYR A 1 84 ? 6.504 3.643 -12.031 1 94.75 84 TYR A CA 1
ATOM 642 C C . TYR A 1 84 ? 4.988 3.482 -11.977 1 94.75 84 TYR A C 1
ATOM 644 O O . TYR A 1 84 ? 4.477 2.359 -11.984 1 94.75 84 TYR A O 1
ATOM 652 N N . PHE A 1 85 ? 4.27 4.504 -11.961 1 92.25 85 PHE A N 1
ATOM 653 C CA . PHE A 1 85 ? 2.842 4.449 -11.672 1 92.25 85 PHE A CA 1
ATOM 654 C C . PHE A 1 85 ? 2.092 3.701 -12.766 1 92.25 85 PHE A C 1
ATOM 656 O O . PHE A 1 85 ? 1.248 2.85 -12.484 1 92.25 85 PHE A O 1
ATOM 663 N N . GLN A 1 86 ? 2.42 4.043 -13.977 1 93.06 86 GLN A N 1
ATOM 664 C CA . GLN A 1 86 ? 1.718 3.393 -15.078 1 93.06 86 GLN A CA 1
ATOM 665 C C . GLN A 1 86 ? 1.964 1.888 -15.078 1 93.06 86 GLN A C 1
ATOM 667 O O . GLN A 1 86 ? 1.024 1.099 -15.195 1 93.06 86 GLN A O 1
ATOM 672 N N . SER A 1 87 ? 3.207 1.53 -14.984 1 95.06 87 SER A N 1
ATOM 673 C CA . SER A 1 87 ? 3.547 0.111 -14.953 1 95.06 87 SER A CA 1
ATOM 674 C C . SER A 1 87 ? 2.879 -0.591 -13.781 1 95.06 87 SER A C 1
ATOM 676 O O . SER A 1 87 ? 2.348 -1.694 -13.922 1 95.06 87 SER A O 1
ATOM 678 N N . ALA A 1 88 ? 2.902 0.008 -12.602 1 94.62 88 ALA A N 1
ATOM 679 C CA . ALA A 1 88 ? 2.266 -0.564 -11.422 1 94.62 88 ALA A CA 1
ATOM 680 C C . ALA A 1 88 ? 0.779 -0.81 -11.664 1 94.62 88 ALA A C 1
ATOM 682 O O . ALA A 1 88 ? 0.275 -1.906 -11.406 1 94.62 88 ALA A O 1
ATOM 683 N N . PHE A 1 89 ? 0.169 0.164 -12.234 1 93.06 89 PHE A N 1
ATOM 684 C CA . PHE A 1 89 ? -1.261 0.092 -12.508 1 93.06 89 PHE A CA 1
ATOM 685 C C . PHE A 1 89 ? -1.572 -1.06 -13.453 1 93.06 89 PHE A C 1
ATOM 687 O O . PHE A 1 89 ? -2.475 -1.857 -13.195 1 93.06 89 PHE A O 1
ATOM 694 N N . GLU A 1 90 ? -0.867 -1.092 -14.469 1 94.81 90 GLU A N 1
ATOM 695 C CA . GLU A 1 90 ? -1.095 -2.123 -15.477 1 94.81 90 GLU A CA 1
ATOM 696 C C . GLU A 1 90 ? -0.908 -3.52 -14.891 1 94.81 90 GLU A C 1
ATOM 698 O O . GLU A 1 90 ? -1.697 -4.426 -15.172 1 94.81 90 GLU A O 1
ATOM 703 N N . MET A 1 91 ? 0.066 -3.717 -14.117 1 95 91 MET A N 1
ATOM 704 C CA . MET A 1 91 ? 0.357 -5.016 -13.523 1 95 91 MET A CA 1
ATOM 705 C C . MET A 1 91 ? -0.738 -5.422 -12.539 1 95 91 MET A C 1
ATOM 707 O O . MET A 1 91 ? -1.15 -6.582 -12.508 1 95 91 MET A O 1
ATOM 711 N N . ILE A 1 92 ? -1.196 -4.477 -11.766 1 94.75 92 ILE A N 1
ATOM 712 C CA . ILE A 1 92 ? -2.244 -4.754 -10.789 1 94.75 92 ILE A CA 1
ATOM 713 C C . ILE A 1 92 ? -3.541 -5.113 -11.516 1 94.75 92 ILE A C 1
ATOM 715 O O . ILE A 1 92 ? -4.227 -6.062 -11.133 1 94.75 92 ILE A O 1
ATOM 719 N N . LEU A 1 93 ? -3.867 -4.371 -12.531 1 93.94 93 LEU A N 1
ATOM 720 C CA . LEU A 1 93 ? -5.094 -4.625 -13.281 1 93.94 93 LEU A CA 1
ATOM 721 C C . LEU A 1 93 ? -5.055 -5.996 -13.945 1 93.94 93 LEU A C 1
ATOM 723 O O . LEU A 1 93 ? -6.055 -6.715 -13.953 1 93.94 93 LEU A O 1
ATOM 727 N N . LYS A 1 94 ? -3.936 -6.266 -14.469 1 93.81 94 LYS A N 1
ATOM 728 C CA . LYS A 1 94 ? -3.783 -7.578 -15.086 1 93.81 94 LYS A CA 1
ATOM 729 C C . LYS A 1 94 ? -4 -8.695 -14.07 1 93.81 94 LYS A C 1
ATOM 731 O O . LYS A 1 94 ? -4.723 -9.656 -14.336 1 93.81 94 LYS A O 1
ATOM 736 N N . ALA A 1 95 ? -3.33 -8.602 -12.961 1 92.69 95 ALA A N 1
ATOM 737 C CA . ALA A 1 95 ? -3.482 -9.594 -11.898 1 92.69 95 ALA A CA 1
ATOM 738 C C . ALA A 1 95 ? -4.938 -9.695 -11.445 1 92.69 95 ALA A C 1
ATOM 740 O O . ALA A 1 95 ? -5.449 -10.797 -11.242 1 92.69 95 ALA A O 1
ATOM 741 N N . LYS A 1 96 ? -5.566 -8.586 -11.281 1 93.5 96 LYS A N 1
ATOM 742 C CA . LYS A 1 96 ? -6.973 -8.547 -10.891 1 93.5 96 LYS A CA 1
ATOM 743 C C . LYS A 1 96 ? -7.832 -9.344 -11.875 1 93.5 96 LYS A C 1
ATOM 745 O O . LYS A 1 96 ? -8.695 -10.117 -11.453 1 93.5 96 LYS A O 1
ATOM 750 N N . GLN A 1 97 ? -7.594 -9.117 -13.062 1 92.62 97 GLN A N 1
ATOM 751 C CA . GLN A 1 97 ? -8.359 -9.797 -14.102 1 92.62 97 GLN A CA 1
ATOM 752 C C . GLN A 1 97 ? -8.133 -11.305 -14.055 1 92.62 97 GLN A C 1
ATOM 754 O O . GLN A 1 97 ? -9.07 -12.086 -14.219 1 92.62 97 GLN A O 1
ATOM 759 N N . ASP A 1 98 ? -6.941 -11.672 -13.852 1 91.12 98 ASP A N 1
ATOM 760 C CA . ASP A 1 98 ? -6.613 -13.094 -13.766 1 91.12 98 ASP A CA 1
ATOM 761 C C . ASP A 1 98 ? -7.301 -13.742 -12.562 1 91.12 98 ASP A C 1
ATOM 763 O O . ASP A 1 98 ? -7.82 -14.859 -12.672 1 91.12 98 ASP A O 1
ATOM 767 N N . VAL A 1 99 ? -7.277 -13.07 -11.469 1 89.62 99 VAL A N 1
ATOM 768 C CA . VAL A 1 99 ? -7.914 -13.586 -10.266 1 89.62 99 VAL A CA 1
ATOM 769 C C . VAL A 1 99 ? -9.422 -13.688 -10.484 1 89.62 99 VAL A C 1
ATOM 771 O O . VAL A 1 99 ? -10.039 -14.688 -10.109 1 89.62 99 VAL A O 1
ATOM 774 N N . ARG A 1 100 ? -9.953 -12.672 -11.062 1 89.5 100 ARG A N 1
ATOM 775 C CA . ARG A 1 100 ? -11.383 -12.68 -11.344 1 89.5 100 ARG A CA 1
ATOM 776 C C . ARG A 1 100 ? -11.766 -13.867 -12.227 1 89.5 100 ARG A C 1
ATOM 778 O O . ARG A 1 100 ? -12.766 -14.539 -11.969 1 89.5 100 ARG A O 1
ATOM 785 N N . ARG A 1 101 ? -11.016 -14.109 -13.219 1 90.12 101 ARG A N 1
ATOM 786 C CA . ARG A 1 101 ? -11.266 -15.211 -14.148 1 90.12 101 ARG A CA 1
ATOM 787 C C . ARG A 1 101 ? -11.195 -16.562 -13.438 1 90.12 101 ARG A C 1
ATOM 789 O O . ARG A 1 101 ? -11.961 -17.469 -13.75 1 90.12 101 ARG A O 1
ATOM 796 N N . SER A 1 102 ? -10.312 -16.641 -12.492 1 85.62 102 SER A N 1
ATOM 797 C CA . SER A 1 102 ? -10.148 -17.891 -11.75 1 85.62 102 SER A CA 1
ATOM 798 C C . SER A 1 102 ? -11.352 -18.156 -10.852 1 85.62 102 SER A C 1
ATOM 800 O O . SER A 1 102 ? -11.719 -19.312 -10.641 1 85.62 102 SER A O 1
ATOM 802 N N . ILE A 1 103 ? -12.008 -17.203 -10.352 1 83.44 103 ILE A N 1
ATOM 803 C CA . ILE A 1 103 ? -13.188 -17.328 -9.508 1 83.44 103 ILE A CA 1
ATOM 804 C C . ILE A 1 103 ? -14.391 -17.734 -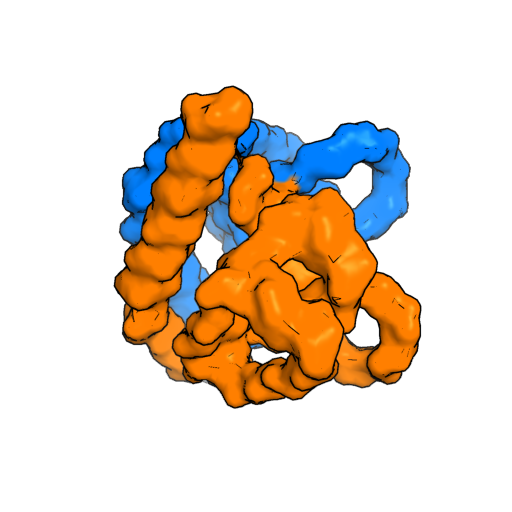10.359 1 83.44 103 ILE A C 1
ATOM 806 O O . ILE A 1 103 ? -15.227 -18.531 -9.93 1 83.44 103 ILE A O 1
ATOM 810 N N . ASP A 1 104 ? -14.492 -17.078 -11.508 1 83.19 104 ASP A N 1
ATOM 811 C CA . ASP A 1 104 ? -15.617 -17.344 -12.398 1 83.19 104 ASP A CA 1
ATOM 812 C C . ASP A 1 104 ? -15.555 -18.781 -12.945 1 83.19 104 ASP A C 1
ATOM 814 O O . ASP A 1 104 ? -16.562 -19.297 -13.43 1 83.19 104 ASP A O 1
ATOM 818 N N . CYS A 1 105 ? -14.562 -19.312 -13.031 1 77.75 105 CYS A N 1
ATOM 819 C CA . CYS A 1 105 ? -14.414 -20.656 -13.578 1 77.75 105 CYS A CA 1
ATOM 820 C C . CYS A 1 105 ? -14.516 -21.703 -12.477 1 77.75 105 CYS A C 1
ATOM 822 O O . CYS A 1 105 ? -14.727 -22.891 -12.75 1 77.75 105 CYS A O 1
ATOM 824 N N . ALA A 1 106 ? -14.266 -21.375 -11.32 1 56.91 106 ALA A N 1
ATOM 825 C CA . ALA A 1 106 ? -14.367 -22.359 -10.242 1 56.91 106 ALA A CA 1
ATOM 826 C C . ALA A 1 106 ? -15.82 -22.672 -9.922 1 56.91 106 ALA A C 1
ATOM 828 O O . ALA A 1 106 ? -16.703 -21.844 -10.125 1 56.91 106 ALA A O 1
ATOM 829 N N . VAL B 1 1 ? -1.442 6.727 3.658 1 75.5 1 VAL B N 1
ATOM 830 C CA . VAL B 1 1 ? -2.537 6.062 2.959 1 75.5 1 VAL B CA 1
ATOM 831 C C . VAL B 1 1 ? -3.219 5.066 3.895 1 75.5 1 VAL B C 1
ATOM 833 O O . VAL B 1 1 ? -2.547 4.297 4.586 1 75.5 1 VAL B O 1
ATOM 836 N N . LEU B 1 2 ? -4.535 5.059 4.016 1 75.31 2 LEU B N 1
ATOM 837 C CA . LEU B 1 2 ? -5.344 4.188 4.863 1 75.31 2 LEU B CA 1
ATOM 838 C C . LEU B 1 2 ? -6.098 3.158 4.027 1 75.31 2 LEU B C 1
ATOM 840 O O . LEU B 1 2 ? -6.621 3.484 2.959 1 75.31 2 LEU B O 1
ATOM 844 N N . VAL B 1 3 ? -6.023 1.892 4.406 1 71 3 VAL B N 1
ATOM 845 C CA . VAL B 1 3 ? -6.738 0.815 3.729 1 71 3 VAL B CA 1
ATOM 846 C C . VAL B 1 3 ? -7.695 0.138 4.707 1 71 3 VAL B C 1
ATOM 848 O O . VAL B 1 3 ? -7.512 0.221 5.922 1 71 3 VAL B O 1
ATOM 851 N N . SER B 1 4 ? -8.867 -0.467 4.113 1 60.66 4 SER B N 1
ATOM 852 C CA . SER B 1 4 ? -9.805 -1.232 4.934 1 60.66 4 SER B CA 1
ATOM 853 C C . SER B 1 4 ? -9.203 -2.572 5.352 1 60.66 4 SER B C 1
ATOM 855 O O . SER B 1 4 ? -8.516 -3.221 4.559 1 60.66 4 SER B O 1
ATOM 857 N N . SER B 1 5 ? -8.852 -2.711 6.578 1 55.59 5 SER B N 1
ATOM 858 C CA . SER B 1 5 ? -8.43 -4.043 6.988 1 55.59 5 SER B CA 1
ATOM 859 C C . SER B 1 5 ? -9.617 -4.918 7.359 1 55.59 5 SER B C 1
ATOM 861 O O . SER B 1 5 ? -10.531 -4.465 8.055 1 55.59 5 SER B O 1
ATOM 863 N N . GLU B 1 6 ? -10.016 -5.922 6.453 1 48.56 6 GLU B N 1
ATOM 864 C CA . GLU B 1 6 ? -11.086 -6.836 6.824 1 48.56 6 GLU B CA 1
ATOM 865 C C . GLU B 1 6 ? -10.75 -7.594 8.102 1 48.56 6 GLU B C 1
ATOM 867 O O . GLU B 1 6 ? -11.391 -8.602 8.422 1 48.56 6 GLU B O 1
ATOM 872 N N . SER B 1 7 ? -9.672 -7.406 8.625 1 44.25 7 SER B N 1
ATOM 873 C CA . SER B 1 7 ? -9.594 -8.297 9.781 1 44.25 7 SER B CA 1
ATOM 874 C C . SER B 1 7 ? -10.734 -8.023 10.766 1 44.25 7 SER B C 1
ATOM 876 O O . SER B 1 7 ? -10.875 -6.906 11.266 1 44.25 7 SER B O 1
ATOM 878 N N . ASP B 1 8 ? -11.891 -8.648 10.445 1 39.91 8 ASP B N 1
ATOM 879 C CA . ASP B 1 8 ? -12.977 -8.773 11.406 1 39.91 8 ASP B CA 1
ATOM 880 C C . ASP B 1 8 ? -12.438 -8.938 12.828 1 39.91 8 ASP B C 1
ATOM 882 O O . ASP B 1 8 ? -13.188 -9.266 13.75 1 39.91 8 ASP B O 1
ATOM 886 N N . ASN B 1 9 ? -11.219 -9.391 12.93 1 37.78 9 ASN B N 1
ATOM 887 C CA . ASN B 1 9 ? -11.062 -9.695 14.344 1 37.78 9 ASN B CA 1
ATOM 888 C C . ASN B 1 9 ? -11.312 -8.461 15.211 1 37.78 9 ASN B C 1
ATOM 890 O O . ASN B 1 9 ? -11.133 -7.332 14.75 1 37.78 9 ASN B O 1
ATOM 894 N N . GLU B 1 10 ? -11.719 -8.773 16.438 1 36.53 10 GLU B N 1
ATOM 895 C CA . GLU B 1 10 ? -12.008 -7.898 17.578 1 36.53 10 GLU B CA 1
ATOM 896 C C . GLU B 1 10 ? -11.062 -6.703 17.609 1 36.53 10 GLU B C 1
ATOM 898 O O . GLU B 1 10 ? -9.859 -6.855 17.406 1 36.53 10 GLU B O 1
ATOM 903 N N . VAL B 1 11 ? -11.531 -5.488 17.328 1 39.56 11 VAL B N 1
ATOM 904 C CA . VAL B 1 11 ? -10.961 -4.195 17.672 1 39.56 11 VAL B CA 1
ATOM 905 C C . VAL B 1 11 ? -9.961 -4.359 18.812 1 39.56 11 VAL B C 1
ATOM 907 O O . VAL B 1 11 ? -10.328 -4.285 19.984 1 39.56 11 VAL B O 1
ATOM 910 N N . GLU B 1 12 ? -9.398 -5.52 18.969 1 38.28 12 GLU B N 1
ATOM 911 C CA . GLU B 1 12 ? -8.5 -5.438 20.109 1 38.28 12 GLU B CA 1
ATOM 912 C C . GLU B 1 12 ? -7.508 -4.289 19.953 1 38.28 12 GLU B C 1
ATOM 914 O O . GLU B 1 12 ? -7.215 -3.867 18.828 1 38.28 12 GLU B O 1
ATOM 919 N N . ASP B 1 13 ? -7.305 -3.461 20.922 1 42.78 13 ASP B N 1
ATOM 920 C CA . ASP B 1 13 ? -6.379 -2.373 21.219 1 42.78 13 ASP B CA 1
ATOM 921 C C . ASP B 1 13 ? -5.055 -2.557 20.484 1 42.78 13 ASP B C 1
ATOM 923 O O . ASP B 1 13 ? -3.986 -2.514 21.094 1 42.78 13 ASP B O 1
ATOM 927 N N . SER B 1 14 ? -5.082 -3.424 19.516 1 50.5 14 SER B N 1
ATOM 928 C CA . SER B 1 14 ? -3.74 -3.572 18.953 1 50.5 14 SER B CA 1
ATOM 929 C C . SER B 1 14 ? -3.312 -2.318 18.203 1 50.5 14 SER B C 1
ATOM 931 O O . SER B 1 14 ? -4.125 -1.691 17.516 1 50.5 14 SER B O 1
ATOM 933 N N . PRO B 1 15 ? -2.309 -1.766 18.688 1 55.31 15 PRO B N 1
ATOM 934 C CA . PRO B 1 15 ? -1.768 -0.603 17.984 1 55.31 15 PRO B CA 1
ATOM 935 C C . PRO B 1 15 ? -1.801 -0.769 16.469 1 55.31 15 PRO B C 1
ATOM 937 O O . PRO B 1 15 ? -1.55 -1.863 15.961 1 55.31 15 PRO B O 1
ATOM 940 N N . GLY B 1 16 ? -2.674 0.049 15.906 1 64 16 GLY B N 1
ATOM 941 C CA . GLY B 1 16 ? -2.742 0.063 14.453 1 64 16 GLY B CA 1
ATOM 942 C C . GLY B 1 16 ? -1.398 -0.172 13.789 1 64 16 GLY B C 1
ATOM 943 O O . GLY B 1 16 ? -0.357 0.194 14.336 1 64 16 GLY B O 1
ATOM 944 N N . VAL B 1 17 ? -1.332 -1.082 12.992 1 74.12 17 VAL B N 1
ATOM 945 C CA . VAL B 1 17 ? -0.11 -1.386 12.25 1 74.12 17 VAL B CA 1
ATOM 946 C C . VAL B 1 17 ? 0.129 -0.32 11.188 1 74.12 17 VAL B C 1
ATOM 948 O O . VAL B 1 17 ? -0.801 0.087 10.484 1 74.12 17 VAL B O 1
ATOM 951 N N . ILE B 1 18 ? 1.25 0.372 11.297 1 84.44 18 ILE B N 1
ATOM 952 C CA . ILE B 1 18 ? 1.676 1.335 10.289 1 84.44 18 ILE B CA 1
ATOM 953 C C . ILE B 1 18 ? 3.02 0.907 9.703 1 84.44 18 ILE B C 1
ATOM 955 O O . ILE B 1 18 ? 3.906 0.456 10.43 1 84.44 18 ILE B O 1
ATOM 959 N N . ALA B 1 19 ? 3.082 0.879 8.414 1 85 19 ALA B N 1
ATOM 960 C CA . ALA B 1 19 ? 4.328 0.542 7.734 1 85 19 ALA B CA 1
ATOM 961 C C . ALA B 1 19 ? 4.805 1.698 6.859 1 85 19 ALA B C 1
ATOM 963 O O . ALA B 1 19 ? 4 2.342 6.18 1 85 19 ALA B O 1
ATOM 964 N N . GLN B 1 20 ? 6.098 1.946 7 1 89.06 20 GLN B N 1
ATOM 965 C CA . GLN B 1 20 ? 6.684 2.959 6.125 1 89.06 20 GLN B CA 1
ATOM 966 C C . GLN B 1 20 ? 7.129 2.354 4.801 1 89.06 20 GLN B C 1
ATOM 968 O O . GLN B 1 20 ? 7.934 1.417 4.777 1 89.06 20 GLN B O 1
ATOM 973 N N . VAL B 1 21 ? 6.617 2.887 3.73 1 88.12 21 VAL B N 1
ATOM 974 C CA . VAL B 1 21 ? 6.926 2.365 2.402 1 88.12 21 VAL B CA 1
ATOM 975 C C . VAL B 1 21 ? 8.047 3.186 1.774 1 88.12 21 VAL B C 1
ATOM 977 O O . VAL B 1 21 ? 8.922 2.639 1.099 1 88.12 21 VAL B O 1
ATOM 980 N N . LEU B 1 22 ? 7.992 4.48 1.925 1 90.06 22 LEU B N 1
ATOM 981 C CA . LEU B 1 22 ? 8.984 5.465 1.521 1 90.06 22 LEU B CA 1
ATOM 982 C C . LEU B 1 22 ? 9.227 6.484 2.631 1 90.06 22 LEU B C 1
ATOM 984 O O . LEU B 1 22 ? 8.445 6.562 3.584 1 90.06 22 LEU B O 1
ATOM 988 N N . PRO B 1 23 ? 10.266 7.223 2.572 1 89.44 23 PRO B N 1
ATOM 989 C CA . PRO B 1 23 ? 10.562 8.156 3.662 1 89.44 23 PRO B CA 1
ATOM 990 C C . PRO B 1 23 ? 9.375 9.055 4.004 1 89.44 23 PRO B C 1
ATOM 992 O O . PRO B 1 23 ? 9.242 9.5 5.148 1 89.44 23 PRO B O 1
ATOM 995 N N . TYR B 1 24 ? 8.445 9.25 3.068 1 91.31 24 TYR B N 1
ATOM 996 C CA . TYR B 1 24 ? 7.336 10.18 3.262 1 91.31 24 TYR B CA 1
ATOM 997 C C . TYR B 1 24 ? 6 9.453 3.201 1 91.31 24 TYR B C 1
ATOM 999 O O . TYR B 1 24 ? 4.941 10.07 3.352 1 91.31 24 TYR B O 1
ATOM 1007 N N . LEU B 1 25 ? 6.055 8.211 2.994 1 92.5 25 LEU B N 1
ATOM 1008 C CA . LEU B 1 25 ? 4.812 7.508 2.697 1 92.5 25 LEU B CA 1
ATOM 1009 C C . LEU B 1 25 ? 4.605 6.344 3.658 1 92.5 25 LEU B C 1
ATOM 1011 O O . LEU B 1 25 ? 5.449 5.449 3.752 1 92.5 25 LEU B O 1
ATOM 1015 N N . TYR B 1 26 ? 3.502 6.348 4.336 1 90.94 26 TYR B N 1
ATOM 1016 C CA . TYR B 1 26 ? 3.1 5.301 5.27 1 90.94 26 TYR B CA 1
ATOM 1017 C C . TYR B 1 26 ? 1.771 4.68 4.855 1 90.94 26 TYR B C 1
ATOM 1019 O O . TYR B 1 26 ? 0.934 5.344 4.238 1 90.94 26 TYR B O 1
ATOM 1027 N N . ILE B 1 27 ? 1.664 3.453 5.18 1 90.88 27 ILE B N 1
ATOM 1028 C CA . ILE B 1 27 ? 0.398 2.748 5.016 1 90.88 27 ILE B CA 1
ATOM 1029 C C . ILE B 1 27 ? -0.064 2.193 6.359 1 90.88 27 ILE B C 1
ATOM 1031 O O . ILE B 1 27 ? 0.744 1.678 7.137 1 90.88 27 ILE B O 1
ATOM 1035 N N . GLY B 1 28 ? -1.381 2.301 6.602 1 87.44 28 GLY B N 1
ATOM 1036 C CA . GLY B 1 28 ? -1.941 1.802 7.848 1 87.44 28 GLY B CA 1
ATOM 1037 C C . GLY B 1 28 ? -3.447 1.631 7.797 1 87.44 28 GLY B C 1
ATOM 1038 O O . GLY B 1 28 ? -4.07 1.86 6.758 1 87.44 28 GLY B O 1
ATOM 1039 N N . ASP B 1 29 ? -3.928 1.112 8.859 1 84.19 29 ASP B N 1
ATOM 1040 C CA . ASP B 1 29 ? -5.375 0.949 8.969 1 84.19 29 ASP B CA 1
ATOM 1041 C C . ASP B 1 29 ? -6.008 2.135 9.688 1 84.19 29 ASP B C 1
ATOM 1043 O O . ASP B 1 29 ? -5.32 3.094 10.039 1 84.19 29 ASP B O 1
ATOM 1047 N N . ALA B 1 30 ? -7.273 2.064 9.789 1 84.94 30 ALA B N 1
ATOM 1048 C CA . ALA B 1 30 ? -8.016 3.166 10.391 1 84.94 30 ALA B CA 1
ATOM 1049 C C . ALA B 1 30 ? -7.531 3.445 11.812 1 84.94 30 ALA B C 1
ATOM 1051 O O . ALA B 1 30 ? -7.461 4.602 12.234 1 84.94 30 ALA B O 1
ATOM 1052 N N . SER B 1 31 ? -7.227 2.406 12.484 1 84.69 31 SER B N 1
ATOM 1053 C CA . SER B 1 31 ? -6.766 2.564 13.859 1 84.69 31 SER B CA 1
ATOM 1054 C C . SER B 1 31 ? -5.461 3.357 13.914 1 84.69 31 SER B C 1
ATOM 1056 O O . SER B 1 31 ? -5.27 4.18 14.812 1 84.69 31 SER B O 1
ATOM 1058 N N . ALA B 1 32 ? -4.617 3.098 13.008 1 84 32 ALA B N 1
ATOM 1059 C CA . ALA B 1 32 ? -3.361 3.838 12.922 1 84 32 ALA B CA 1
ATOM 1060 C C . ALA B 1 32 ? -3.613 5.316 12.648 1 84 32 ALA B C 1
ATOM 1062 O O . ALA B 1 32 ? -2.955 6.184 13.227 1 84 32 ALA B O 1
ATOM 1063 N N . ALA B 1 33 ? -4.59 5.582 11.805 1 87.88 33 ALA B N 1
ATOM 1064 C CA . ALA B 1 33 ? -4.918 6.953 11.43 1 87.88 33 ALA B CA 1
ATOM 1065 C C . ALA B 1 33 ? -5.527 7.715 12.609 1 87.88 33 ALA B C 1
ATOM 1067 O O . ALA B 1 33 ? -5.52 8.945 12.625 1 87.88 33 ALA B O 1
ATOM 1068 N N . CYS B 1 34 ? -5.98 6.969 13.602 1 87.75 34 CYS B N 1
ATOM 1069 C CA . CYS B 1 34 ? -6.668 7.582 14.734 1 87.75 34 CYS B CA 1
ATOM 1070 C C . CYS B 1 34 ? -5.773 7.625 15.961 1 87.75 34 CYS B C 1
ATOM 1072 O O . CYS B 1 34 ? -6.227 7.98 17.047 1 87.75 34 CYS B O 1
ATOM 1074 N N . ASN B 1 35 ? -4.605 7.285 15.852 1 88.75 35 ASN B N 1
ATOM 1075 C CA . ASN B 1 35 ? -3.631 7.344 16.938 1 88.75 35 ASN B CA 1
ATOM 1076 C C . ASN B 1 35 ? -2.848 8.648 16.906 1 88.75 35 ASN B C 1
ATOM 1078 O O . ASN B 1 35 ? -1.82 8.758 16.234 1 88.75 35 ASN B O 1
ATOM 1082 N N . ALA B 1 36 ? -3.324 9.547 17.703 1 91.38 36 ALA B N 1
ATOM 1083 C CA . ALA B 1 36 ? -2.762 10.898 17.703 1 91.38 36 ALA B CA 1
ATOM 1084 C C . ALA B 1 36 ? -1.27 10.867 18.016 1 91.38 36 ALA B C 1
ATOM 1086 O O . ALA B 1 36 ? -0.479 11.562 17.375 1 91.38 36 ALA B O 1
ATOM 1087 N N . GLN B 1 37 ? -0.952 10.125 19.047 1 91 37 GLN B N 1
ATOM 1088 C CA . GLN B 1 37 ? 0.448 10.047 19.469 1 91 37 GLN B CA 1
ATOM 1089 C C . GLN B 1 37 ? 1.325 9.539 18.328 1 91 37 GLN B C 1
ATOM 1091 O O . GLN B 1 37 ? 2.377 10.109 18.031 1 91 37 GLN B O 1
ATOM 1096 N N . GLN B 1 38 ? 0.893 8.539 17.672 1 89.56 38 GLN B N 1
ATOM 1097 C CA . GLN B 1 38 ? 1.655 7.945 16.578 1 89.56 38 GLN B CA 1
ATOM 1098 C C . GLN B 1 38 ? 1.757 8.898 15.391 1 89.56 38 GLN B C 1
ATOM 1100 O O . GLN B 1 38 ? 2.828 9.055 14.797 1 89.56 38 GLN B O 1
ATOM 1105 N N . ILE B 1 39 ? 0.658 9.531 15.07 1 91.62 39 ILE B N 1
ATOM 1106 C CA . ILE B 1 39 ? 0.61 10.477 13.961 1 91.62 39 ILE B CA 1
ATOM 1107 C C . ILE B 1 39 ? 1.575 11.633 14.219 1 91.62 39 ILE B C 1
ATOM 1109 O O . ILE B 1 39 ? 2.346 12.016 13.336 1 91.62 39 ILE B O 1
ATOM 1113 N N . LYS B 1 40 ? 1.618 12.102 15.422 1 92.5 40 LYS B N 1
ATOM 1114 C CA . LYS B 1 40 ? 2.506 13.195 15.805 1 92.5 40 LYS B CA 1
ATOM 1115 C C . LYS B 1 40 ? 3.969 12.758 15.75 1 92.5 40 LYS B C 1
ATOM 1117 O O . LYS B 1 40 ? 4.812 13.469 15.203 1 92.5 40 LYS B O 1
ATOM 1122 N N . GLU B 1 41 ? 4.211 11.617 16.328 1 91.81 41 GLU B N 1
ATOM 1123 C CA . GLU B 1 41 ? 5.582 11.117 16.406 1 91.81 41 GLU B CA 1
ATOM 1124 C C . GLU B 1 41 ? 6.152 10.883 15.008 1 91.81 41 GLU B C 1
ATOM 1126 O O . GLU B 1 41 ? 7.34 11.125 14.773 1 91.81 41 GLU B O 1
ATOM 1131 N N . LEU B 1 42 ? 5.336 10.469 14.07 1 89.69 42 LEU B N 1
ATOM 1132 C CA . LEU B 1 42 ? 5.785 10.156 12.719 1 89.69 42 LEU B CA 1
ATOM 1133 C C . LEU B 1 42 ? 5.738 11.391 11.828 1 89.69 42 LEU B C 1
ATOM 1135 O O . LEU B 1 42 ? 6.254 11.383 10.711 1 89.69 42 LEU B O 1
ATOM 1139 N N . GLY B 1 43 ? 5.102 12.406 12.289 1 91.31 43 GLY B N 1
ATOM 1140 C CA . GLY B 1 43 ? 5.008 13.641 11.523 1 91.31 43 GLY B CA 1
ATOM 1141 C C . GLY B 1 43 ? 4.105 13.523 10.312 1 91.31 43 GLY B C 1
ATOM 1142 O O . GLY B 1 43 ? 4.445 14.016 9.234 1 91.31 43 GLY B O 1
ATOM 1143 N N . ILE B 1 44 ? 3.045 12.891 10.422 1 92.94 44 ILE B N 1
ATOM 1144 C CA . ILE B 1 44 ? 2.105 12.695 9.32 1 92.94 44 ILE B CA 1
ATOM 1145 C C . ILE B 1 44 ? 1.102 13.844 9.297 1 92.94 44 ILE B C 1
ATOM 1147 O O . ILE B 1 44 ? 0.461 14.141 10.305 1 92.94 44 ILE B O 1
ATOM 1151 N N . HIS B 1 45 ? 0.957 14.461 8.102 1 94 45 HIS B N 1
ATOM 1152 C CA . HIS B 1 45 ? 0.08 15.625 7.98 1 94 45 HIS B CA 1
ATOM 1153 C C . HIS B 1 45 ? -0.89 15.461 6.812 1 94 45 HIS B C 1
ATOM 1155 O O . HIS B 1 45 ? -1.778 16.297 6.621 1 94 45 HIS B O 1
ATOM 1161 N N . TYR B 1 46 ? -0.682 14.484 6.066 1 94.62 46 TYR B N 1
ATOM 1162 C CA . TYR B 1 46 ? -1.552 14.172 4.938 1 94.62 46 TYR B CA 1
ATOM 1163 C C . TYR B 1 46 ? -2.105 12.758 5.051 1 94.62 46 TYR B C 1
ATOM 1165 O O . TYR B 1 46 ? -1.384 11.828 5.426 1 94.62 46 TYR B O 1
ATOM 1173 N N . ALA B 1 47 ? -3.373 12.641 4.809 1 95.06 47 ALA B N 1
ATOM 1174 C CA . ALA B 1 47 ? -3.986 11.32 4.832 1 95.06 47 ALA B CA 1
ATOM 1175 C C . ALA B 1 47 ? -4.859 11.102 3.6 1 95.06 47 ALA B C 1
ATOM 1177 O O . ALA B 1 47 ? -5.602 11.992 3.189 1 95.06 47 ALA B O 1
ATOM 1178 N N . LEU B 1 48 ? -4.66 10.031 2.961 1 95.75 48 LEU B N 1
ATOM 1179 C CA . LEU B 1 48 ? -5.512 9.539 1.877 1 95.75 48 LEU B CA 1
ATOM 1180 C C . LEU B 1 48 ? -6.223 8.258 2.277 1 95.75 48 LEU B C 1
ATOM 1182 O O . LEU B 1 48 ? -5.59 7.203 2.4 1 95.75 48 LEU B O 1
ATOM 1186 N N . ASN B 1 49 ? -7.484 8.375 2.516 1 94.56 49 ASN B N 1
ATOM 1187 C CA . ASN B 1 49 ? -8.297 7.207 2.832 1 94.56 49 ASN B CA 1
ATOM 1188 C C . ASN B 1 49 ? -8.781 6.504 1.568 1 94.56 49 ASN B C 1
ATOM 1190 O O . ASN B 1 49 ? -9.547 7.07 0.79 1 94.56 49 ASN B O 1
ATOM 1194 N N . CYS B 1 50 ? -8.344 5.281 1.373 1 94.31 50 CYS B N 1
ATOM 1195 C CA . CYS B 1 50 ? -8.688 4.516 0.181 1 94.31 50 CYS B CA 1
ATOM 1196 C C . CYS B 1 50 ? -9.758 3.475 0.49 1 94.31 50 CYS B C 1
ATOM 1198 O O . CYS B 1 50 ? -9.641 2.318 0.08 1 94.31 50 CYS B O 1
ATOM 1200 N N . SER B 1 51 ? -10.648 3.762 1.217 1 90.81 51 SER B N 1
ATOM 1201 C CA . SER B 1 51 ? -11.789 2.91 1.539 1 90.81 51 SER B CA 1
ATOM 1202 C C . SER B 1 51 ? -13.094 3.699 1.503 1 90.81 51 SER B C 1
ATOM 1204 O O . SER B 1 51 ? -13.078 4.93 1.529 1 90.81 51 SER B O 1
ATOM 1206 N N . SER B 1 52 ? -14.141 3.002 1.373 1 89.56 52 SER B N 1
ATOM 1207 C CA . SER B 1 52 ? -15.453 3.641 1.348 1 89.56 52 SER B CA 1
ATOM 1208 C C . SER B 1 52 ? -15.953 3.928 2.758 1 89.56 52 SER B C 1
ATOM 1210 O O . SER B 1 52 ? -17 4.559 2.934 1 89.56 52 SER B O 1
ATOM 1212 N N . GLU B 1 53 ? -15.227 3.516 3.748 1 86.38 53 GLU B N 1
ATOM 1213 C CA . GLU B 1 53 ? -15.625 3.738 5.137 1 86.38 53 GLU B CA 1
ATOM 1214 C C . GLU B 1 53 ? -15.109 5.078 5.648 1 86.38 53 GLU B C 1
ATOM 1216 O O . GLU B 1 53 ? -13.969 5.465 5.359 1 86.38 53 GLU B O 1
ATOM 1221 N N . ASP B 1 54 ? -15.977 5.699 6.254 1 85.31 54 ASP B N 1
ATOM 1222 C CA . ASP B 1 54 ? -15.555 6.953 6.867 1 85.31 54 ASP B CA 1
ATOM 1223 C C . ASP B 1 54 ? -14.781 6.699 8.164 1 85.31 54 ASP B C 1
ATOM 1225 O O . ASP B 1 54 ? -15.062 5.738 8.883 1 85.31 54 ASP B O 1
ATOM 1229 N N . VAL B 1 55 ? -13.805 7.496 8.328 1 83.38 55 VAL B N 1
ATOM 1230 C CA . VAL B 1 55 ? -13.102 7.477 9.602 1 83.38 55 VAL B CA 1
ATOM 1231 C C . VAL B 1 55 ? -13.578 8.633 10.477 1 83.38 55 VAL B C 1
ATOM 1233 O O . VAL B 1 55 ? -13.648 9.773 10.023 1 83.38 55 VAL B O 1
ATOM 1236 N N . ASN B 1 56 ? -13.906 8.375 11.648 1 83.44 56 ASN B N 1
ATOM 1237 C CA . ASN B 1 56 ? -14.289 9.398 12.609 1 83.44 56 ASN B CA 1
ATOM 1238 C C . ASN B 1 56 ? -13.109 9.828 13.477 1 83.44 56 ASN B C 1
ATOM 1240 O O . ASN B 1 56 ? -12.68 9.07 14.359 1 83.44 56 ASN B O 1
ATOM 1244 N N . PHE B 1 57 ? -12.688 10.977 13.219 1 86.81 57 PHE B N 1
ATOM 1245 C CA . PHE B 1 57 ? -11.539 11.469 13.977 1 86.81 57 PHE B CA 1
ATOM 1246 C C . PHE B 1 57 ? -11.992 12.242 15.203 1 86.81 57 PHE B C 1
ATOM 1248 O O . PHE B 1 57 ? -12.969 12.984 15.148 1 86.81 57 PHE B O 1
ATOM 1255 N N . ASP B 1 58 ? -11.289 11.992 16.25 1 87.25 58 ASP B N 1
ATOM 1256 C CA . ASP B 1 58 ? -11.445 12.883 17.391 1 87.25 58 ASP B CA 1
ATOM 1257 C C . ASP B 1 58 ? -10.898 14.273 17.094 1 87.25 58 ASP B C 1
ATOM 1259 O O . ASP B 1 58 ? -10.109 14.445 16.156 1 87.25 58 ASP B O 1
ATOM 1263 N N . ASP B 1 59 ? -11.297 15.258 17.922 1 85.81 59 ASP B N 1
ATOM 1264 C CA . ASP B 1 59 ? -10.875 16.641 17.719 1 85.81 59 ASP B CA 1
ATOM 1265 C C . ASP B 1 59 ? -9.359 16.766 17.766 1 85.81 59 ASP B C 1
ATOM 1267 O O . ASP B 1 59 ? -8.773 17.562 17.031 1 85.81 59 ASP B O 1
ATOM 1271 N N . ASP B 1 60 ? -8.812 15.984 18.625 1 87.25 60 ASP B N 1
ATOM 1272 C CA . ASP B 1 60 ? -7.367 16.094 18.812 1 87.25 60 ASP B CA 1
ATOM 1273 C C . ASP B 1 60 ? -6.609 15.57 17.594 1 87.25 60 ASP B C 1
ATOM 1275 O O . ASP B 1 60 ? -5.414 15.844 17.438 1 87.25 60 ASP B O 1
ATOM 1279 N N . ILE B 1 61 ? -7.363 14.789 16.734 1 88.81 61 ILE B N 1
ATOM 1280 C CA . ILE B 1 61 ? -6.707 14.188 15.586 1 88.81 61 ILE B CA 1
ATOM 1281 C C . ILE B 1 61 ? -6.984 15.023 14.336 1 88.81 61 ILE B C 1
ATOM 1283 O O . ILE B 1 61 ? -6.102 15.203 13.492 1 88.81 61 ILE B O 1
ATOM 1287 N N . VAL B 1 62 ? -8.156 15.586 14.242 1 88.25 62 VAL B N 1
ATOM 1288 C CA . VAL B 1 62 ? -8.594 16.312 13.055 1 88.25 62 VAL B CA 1
ATOM 1289 C C . VAL B 1 62 ? -7.633 17.453 12.766 1 88.25 62 VAL B C 1
ATOM 1291 O O . VAL B 1 62 ? -7.309 17.734 11.602 1 88.25 62 VAL B O 1
ATOM 1294 N N . HIS B 1 63 ? -7 18.047 13.75 1 91.69 63 HIS B N 1
ATOM 1295 C CA . HIS B 1 63 ? -6.141 19.219 13.586 1 91.69 63 HIS B CA 1
ATOM 1296 C C . HIS B 1 63 ? -4.734 18.812 13.156 1 91.69 63 HIS B C 1
ATOM 1298 O O . HIS B 1 63 ? -3.947 19.656 12.727 1 91.69 63 HIS B O 1
ATOM 1304 N N . LEU B 1 64 ? -4.434 17.547 13.352 1 92.56 64 LEU B N 1
ATOM 1305 C CA . LEU B 1 64 ? -3.1 17.078 12.992 1 92.56 64 LEU B CA 1
ATOM 1306 C C . LEU B 1 64 ? -2.967 16.922 11.477 1 92.56 64 LEU B C 1
ATOM 1308 O O . LEU B 1 64 ? -1.865 17.016 10.938 1 92.56 64 LEU B O 1
ATOM 1312 N N . TYR B 1 65 ? -4.074 16.656 10.812 1 93.19 65 TYR B N 1
ATOM 1313 C CA . TYR B 1 65 ? -4.055 16.484 9.367 1 93.19 65 TYR B CA 1
ATOM 1314 C C . TYR B 1 65 ? -4.254 17.812 8.648 1 93.19 65 TYR B C 1
ATOM 1316 O O . TYR B 1 65 ? -5.293 18.453 8.812 1 93.19 65 TYR B O 1
ATOM 1324 N N . GLU B 1 66 ? -3.258 18.219 7.914 1 93.5 66 GLU B N 1
ATOM 1325 C CA . GLU B 1 66 ? -3.385 19.375 7.035 1 93.5 66 GLU B CA 1
ATOM 1326 C C . GLU B 1 66 ? -4.34 19.094 5.879 1 93.5 66 GLU B C 1
ATOM 1328 O O . GLU B 1 66 ? -5.109 19.969 5.469 1 93.5 66 GLU B O 1
ATOM 1333 N N . THR B 1 67 ? -4.246 17.938 5.375 1 93.12 67 THR B N 1
ATOM 1334 C CA . THR B 1 67 ? -5.152 17.5 4.324 1 93.12 67 THR B CA 1
ATOM 1335 C C . THR B 1 67 ? -5.598 16.062 4.574 1 93.12 67 THR B C 1
ATOM 1337 O O . THR B 1 67 ? -4.785 15.203 4.938 1 93.12 67 THR B O 1
ATOM 1340 N N . TYR B 1 68 ? -6.855 15.859 4.473 1 93.06 68 TYR B N 1
ATOM 1341 C CA . TYR B 1 68 ? -7.473 14.539 4.504 1 93.06 68 TYR B CA 1
ATOM 1342 C C . TYR B 1 68 ? -8.391 14.336 3.303 1 93.06 68 TYR B C 1
ATOM 1344 O O . TYR B 1 68 ? -9.367 15.07 3.125 1 93.06 68 TYR B O 1
ATOM 1352 N N . SER B 1 69 ? -8.023 13.406 2.475 1 93.94 69 SER B N 1
ATOM 1353 C CA . SER B 1 69 ? -8.797 13.094 1.277 1 93.94 69 SER B CA 1
ATOM 1354 C C . SER B 1 69 ? -9.273 11.648 1.292 1 93.94 69 SER B C 1
ATOM 1356 O O . SER B 1 69 ? -8.695 10.805 1.979 1 93.94 69 SER B O 1
ATOM 1358 N N . THR B 1 70 ? -10.344 11.461 0.562 1 94.31 70 THR B N 1
ATOM 1359 C CA . THR B 1 70 ? -10.898 10.109 0.498 1 94.31 70 THR B CA 1
ATOM 1360 C C . THR B 1 70 ? -11.062 9.664 -0.952 1 94.31 70 THR B C 1
ATOM 1362 O O . THR B 1 70 ? -11.5 10.438 -1.802 1 94.31 70 THR B O 1
ATOM 1365 N N . LEU B 1 71 ? -10.625 8.5 -1.243 1 95.88 71 LEU B N 1
ATOM 1366 C CA . LEU B 1 71 ? -10.961 7.734 -2.436 1 95.88 71 LEU B CA 1
ATOM 1367 C C . LEU B 1 71 ? -11.844 6.539 -2.082 1 95.88 71 LEU B C 1
ATOM 1369 O O . LEU B 1 71 ? -11.359 5.551 -1.525 1 95.88 71 LEU B O 1
ATOM 1373 N N . PRO B 1 72 ? -13.148 6.637 -2.426 1 94.81 72 PRO B N 1
ATOM 1374 C CA . PRO B 1 72 ? -14.086 5.625 -1.947 1 94.81 72 PRO B CA 1
ATOM 1375 C C . PRO B 1 72 ? -13.984 4.309 -2.715 1 94.81 72 PRO B C 1
ATOM 1377 O O . PRO B 1 72 ? -14.906 3.938 -3.439 1 94.81 72 PRO B O 1
ATOM 1380 N N . ILE B 1 73 ? -12.961 3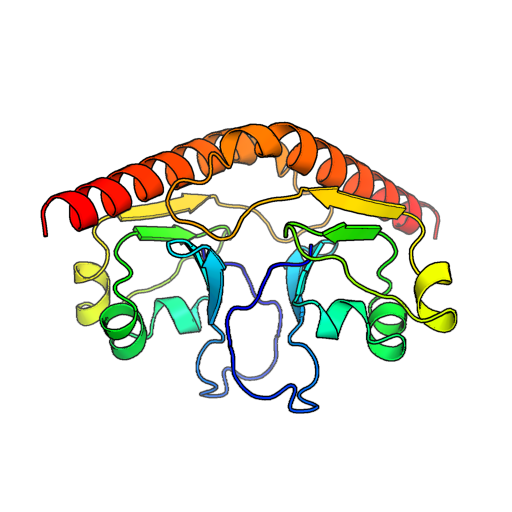.65 -2.516 1 94.75 73 ILE B N 1
ATOM 1381 C CA . ILE B 1 73 ? -12.758 2.342 -3.129 1 94.75 73 ILE B CA 1
ATOM 1382 C C . ILE B 1 73 ? -13.531 1.282 -2.348 1 94.75 73 ILE B C 1
ATOM 1384 O O . ILE B 1 73 ? -13.359 1.146 -1.135 1 94.75 73 ILE B O 1
ATOM 1388 N N . GLU B 1 74 ? -14.32 0.571 -3.045 1 93.88 74 GLU B N 1
ATOM 1389 C CA . GLU B 1 74 ? -15.094 -0.5 -2.416 1 93.88 74 GLU B CA 1
ATOM 1390 C C . GLU B 1 74 ? -14.273 -1.788 -2.334 1 93.88 74 GLU B C 1
ATOM 1392 O O . GLU B 1 74 ? -13.539 -2.125 -3.266 1 93.88 74 GLU B O 1
ATOM 1397 N N . ASN B 1 75 ? -14.383 -2.428 -1.253 1 90.25 75 ASN B N 1
ATOM 1398 C CA . ASN B 1 75 ? -13.641 -3.668 -1.038 1 90.25 75 ASN B CA 1
ATOM 1399 C C . ASN B 1 75 ? -14.375 -4.867 -1.634 1 90.25 75 ASN B C 1
ATOM 1401 O O . ASN B 1 75 ? -14.805 -5.762 -0.905 1 90.25 75 ASN B O 1
ATOM 1405 N N . VAL B 1 76 ? -14.516 -4.891 -2.881 1 90.81 76 VAL B N 1
ATOM 1406 C CA . VAL B 1 76 ? -15.164 -5.969 -3.623 1 90.81 76 VAL B CA 1
ATOM 1407 C C . VAL B 1 76 ? -14.336 -6.32 -4.855 1 90.81 76 VAL B C 1
ATOM 1409 O O . VAL B 1 76 ? -13.555 -5.496 -5.34 1 90.81 76 VAL B O 1
ATOM 1412 N N . ILE B 1 77 ? -14.445 -7.512 -5.367 1 88.81 77 ILE B N 1
ATOM 1413 C CA . ILE B 1 77 ? -13.633 -8.031 -6.457 1 88.81 77 ILE B CA 1
ATOM 1414 C C . ILE B 1 77 ? -13.945 -7.273 -7.746 1 88.81 77 ILE B C 1
ATOM 1416 O O . ILE B 1 77 ? -13.062 -7.07 -8.586 1 88.81 77 ILE B O 1
ATOM 1420 N N . ASP B 1 78 ? -15.141 -6.758 -7.852 1 92.19 78 ASP B N 1
ATOM 1421 C CA . ASP B 1 78 ? -15.57 -6.156 -9.109 1 92.19 78 ASP B CA 1
ATOM 1422 C C . ASP B 1 78 ? -15.32 -4.648 -9.109 1 92.19 78 ASP B C 1
ATOM 1424 O O . ASP B 1 78 ? -15.633 -3.965 -10.086 1 92.19 78 ASP B O 1
ATOM 1428 N N . GLU B 1 79 ? -14.766 -4.16 -8.094 1 93.81 79 GLU B N 1
ATOM 1429 C CA . GLU B 1 79 ? -14.477 -2.73 -8.039 1 93.81 79 GLU B CA 1
ATOM 1430 C C . GLU B 1 79 ? -13.539 -2.318 -9.164 1 93.81 79 GLU B C 1
ATOM 1432 O O . GLU B 1 79 ? -12.539 -2.986 -9.422 1 93.81 79 GLU B O 1
ATOM 1437 N N . ASP B 1 80 ? -13.945 -1.267 -9.883 1 94.81 80 ASP B N 1
ATOM 1438 C CA . ASP B 1 80 ? -13.047 -0.693 -10.883 1 94.81 80 ASP B CA 1
ATOM 1439 C C . ASP B 1 80 ? -12.078 0.297 -10.242 1 94.81 80 ASP B C 1
ATOM 1441 O O . ASP B 1 80 ? -12.352 1.496 -10.188 1 94.81 80 ASP B O 1
ATOM 1445 N N . ILE B 1 81 ? -10.992 -0.141 -9.844 1 93.75 81 ILE B N 1
ATOM 1446 C CA . ILE B 1 81 ? -10.039 0.672 -9.094 1 93.75 81 ILE B CA 1
ATOM 1447 C C . ILE B 1 81 ? -9.344 1.653 -10.031 1 93.75 81 ILE B C 1
ATOM 1449 O O . ILE B 1 81 ? -8.734 2.627 -9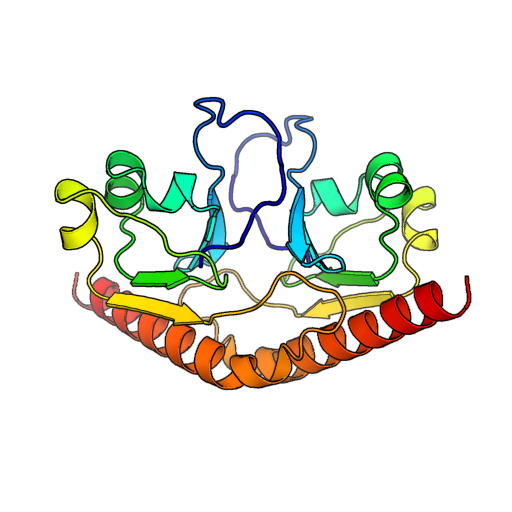.586 1 93.75 81 ILE B O 1
ATOM 1453 N N . SER B 1 82 ? -9.289 1.371 -11.328 1 93.88 82 SER B N 1
ATOM 1454 C CA . SER B 1 82 ? -8.586 2.223 -12.281 1 93.88 82 SER B CA 1
ATOM 1455 C C . SER B 1 82 ? -9.102 3.654 -12.234 1 93.88 82 SER B C 1
ATOM 1457 O O . SER B 1 82 ? -8.352 4.602 -12.484 1 93.88 82 SER B O 1
ATOM 1459 N N . LYS B 1 83 ? -10.328 3.801 -11.812 1 95.19 83 LYS B N 1
ATOM 1460 C CA . LYS B 1 83 ? -10.945 5.121 -11.789 1 95.19 83 LYS B CA 1
ATOM 1461 C C . LYS B 1 83 ? -10.289 6.016 -10.734 1 95.19 83 LYS B C 1
ATOM 1463 O O . LYS B 1 83 ? -10.422 7.238 -10.781 1 95.19 83 LYS B O 1
ATOM 1468 N N . TYR B 1 84 ? -9.602 5.43 -9.852 1 94.75 84 TYR B N 1
ATOM 1469 C CA . TYR B 1 84 ? -9.055 6.184 -8.727 1 94.75 84 TYR B CA 1
ATOM 1470 C C . TYR B 1 84 ? -7.555 6.398 -8.891 1 94.75 84 TYR B C 1
ATOM 1472 O O . TYR B 1 84 ? -6.945 7.164 -8.141 1 94.75 84 TYR B O 1
ATOM 1480 N N . PHE B 1 85 ? -6.941 5.816 -9.828 1 92.31 85 PHE B N 1
ATOM 1481 C CA . PHE B 1 85 ? -5.488 5.777 -9.922 1 92.31 85 PHE B CA 1
ATOM 1482 C C . PHE B 1 85 ? -4.922 7.168 -10.164 1 92.31 85 PHE B C 1
ATOM 1484 O O . PHE B 1 85 ? -3.957 7.578 -9.523 1 92.31 85 PHE B O 1
ATOM 1491 N N . GLN B 1 86 ? -5.539 7.855 -11.078 1 93.19 86 GLN B N 1
ATOM 1492 C CA . GLN B 1 86 ? -5.031 9.188 -11.391 1 93.19 86 GLN B CA 1
ATOM 1493 C C . GLN B 1 86 ? -5.117 10.109 -10.18 1 93.19 86 GLN B C 1
ATOM 1495 O O . GLN B 1 86 ? -4.152 10.805 -9.852 1 93.19 86 GLN B O 1
ATOM 1500 N N . SER B 1 87 ? -6.262 10.117 -9.57 1 95 87 SER B N 1
ATOM 1501 C CA . SER B 1 87 ? -6.445 10.953 -8.391 1 95 87 SER B CA 1
ATOM 1502 C C . SER B 1 87 ? -5.469 10.562 -7.285 1 95 87 SER B C 1
ATOM 1504 O O . SER B 1 87 ? -4.875 11.43 -6.637 1 95 87 SER B O 1
ATOM 1506 N N . ALA B 1 88 ? -5.312 9.281 -7.035 1 94.5 88 ALA B N 1
ATOM 1507 C CA . ALA B 1 88 ? -4.379 8.805 -6.02 1 94.5 88 ALA B CA 1
ATOM 1508 C C . ALA B 1 88 ? -2.963 9.297 -6.293 1 94.5 88 ALA B C 1
ATOM 1510 O O . ALA B 1 88 ? -2.303 9.836 -5.402 1 94.5 88 ALA B O 1
ATOM 1511 N N . PHE B 1 89 ? -2.592 9.203 -7.523 1 92.88 89 PHE B N 1
ATOM 1512 C CA . PHE B 1 89 ? -1.254 9.609 -7.938 1 92.88 89 PHE B CA 1
ATOM 1513 C C . PHE B 1 89 ? -1.037 11.094 -7.695 1 92.88 89 PHE B C 1
ATOM 1515 O O . PHE B 1 89 ? -0.019 11.492 -7.125 1 92.88 89 PHE B O 1
ATOM 1522 N N . GLU B 1 90 ? -1.942 11.82 -8.125 1 94.75 90 GLU B N 1
ATOM 1523 C CA . GLU B 1 90 ? -1.835 13.273 -7.988 1 94.75 90 GLU B CA 1
ATOM 1524 C C . GLU B 1 90 ? -1.744 13.68 -6.52 1 94.75 90 GLU B C 1
ATOM 1526 O O . GLU B 1 90 ? -0.948 14.547 -6.16 1 94.75 90 GLU B O 1
ATOM 1531 N N . MET B 1 91 ? -2.496 13.094 -5.695 1 94.94 91 MET B N 1
ATOM 1532 C CA . MET B 1 91 ? -2.514 13.414 -4.273 1 94.94 91 MET B CA 1
ATOM 1533 C C . MET B 1 91 ? -1.195 13.031 -3.607 1 94.94 91 MET B C 1
ATOM 1535 O O . MET B 1 91 ? -0.671 13.781 -2.781 1 94.94 91 MET B O 1
ATOM 1539 N N . ILE B 1 92 ? -0.685 11.891 -3.973 1 94.62 92 ILE B N 1
ATOM 1540 C CA . ILE B 1 92 ? 0.574 11.422 -3.4 1 94.62 92 ILE B CA 1
ATOM 1541 C C . ILE B 1 92 ? 1.711 12.344 -3.84 1 94.62 92 ILE B C 1
ATOM 1543 O O . ILE B 1 92 ? 2.559 12.727 -3.027 1 94.62 92 ILE B O 1
ATOM 1547 N N . LEU B 1 93 ? 1.734 12.703 -5.102 1 93.75 93 LEU B N 1
ATOM 1548 C CA . LEU B 1 93 ? 2.787 13.57 -5.621 1 93.75 93 LEU B CA 1
ATOM 1549 C C . LEU B 1 93 ? 2.746 14.938 -4.957 1 93.75 93 LEU B C 1
ATOM 1551 O O . LEU B 1 93 ? 3.791 15.508 -4.625 1 93.75 93 LEU B O 1
ATOM 1555 N N . LYS B 1 94 ? 1.578 15.383 -4.816 1 93.75 94 LYS B N 1
ATOM 1556 C CA . LYS B 1 94 ? 1.431 16.672 -4.141 1 93.75 94 LYS B CA 1
ATOM 1557 C C . LYS B 1 94 ? 1.979 16.609 -2.719 1 93.75 94 LYS B C 1
ATOM 1559 O O . LYS B 1 94 ? 2.721 17.5 -2.295 1 93.75 94 LYS B O 1
ATOM 1564 N N . ALA B 1 95 ? 1.561 15.633 -1.979 1 92.62 95 ALA B N 1
ATOM 1565 C CA . ALA B 1 95 ? 2.043 15.453 -0.612 1 92.62 95 ALA B CA 1
ATOM 1566 C C . ALA B 1 95 ? 3.564 15.328 -0.579 1 92.62 95 ALA B C 1
ATOM 1568 O O . ALA B 1 95 ? 4.223 15.922 0.281 1 92.62 95 ALA B O 1
ATOM 1569 N N . LYS B 1 96 ? 4.094 14.578 -1.475 1 93.5 96 LYS B N 1
ATOM 1570 C CA . LYS B 1 96 ? 5.539 14.406 -1.581 1 93.5 96 LYS B CA 1
ATOM 1571 C C . LYS B 1 96 ? 6.246 15.75 -1.744 1 93.5 96 LYS B C 1
ATOM 1573 O O . LYS B 1 96 ? 7.254 16.016 -1.087 1 93.5 96 LYS B O 1
ATOM 1578 N N . GLN B 1 97 ? 5.734 16.5 -2.57 1 92.56 97 GLN B N 1
ATOM 1579 C CA . GLN B 1 97 ? 6.316 17.812 -2.836 1 92.56 97 GLN B CA 1
ATOM 1580 C C . GLN B 1 97 ? 6.266 18.703 -1.596 1 92.56 97 GLN B C 1
ATOM 1582 O O . GLN B 1 97 ? 7.219 19.422 -1.303 1 92.56 97 GLN B O 1
ATOM 1587 N N . ASP B 1 98 ? 5.199 18.641 -0.925 1 91.25 98 ASP B N 1
ATOM 1588 C CA . ASP B 1 98 ? 5.047 19.422 0.291 1 91.25 98 ASP B CA 1
ATOM 1589 C C . ASP B 1 98 ? 6.043 18.984 1.362 1 91.25 98 ASP B C 1
ATOM 1591 O O . ASP B 1 98 ? 6.637 19.828 2.043 1 91.25 98 ASP B O 1
ATOM 1595 N N . VAL B 1 99 ? 6.172 17.734 1.494 1 89.75 99 VAL B N 1
ATOM 1596 C CA . VAL B 1 99 ? 7.109 17.188 2.475 1 89.75 99 VAL B CA 1
ATOM 1597 C C . VAL B 1 99 ? 8.539 17.578 2.098 1 89.75 99 VAL B C 1
ATOM 1599 O O . VAL B 1 99 ? 9.32 18 2.955 1 89.75 99 VAL B O 1
ATOM 1602 N N . ARG B 1 100 ? 8.82 17.438 0.856 1 89.44 100 ARG B N 1
ATOM 1603 C CA . ARG B 1 100 ? 10.148 17.812 0.382 1 89.44 100 ARG B CA 1
ATOM 1604 C C . ARG B 1 100 ? 10.445 19.281 0.678 1 89.44 100 ARG B C 1
ATOM 1606 O O . ARG B 1 100 ? 11.539 19.609 1.136 1 89.44 100 ARG B O 1
ATOM 1613 N N . ARG B 1 101 ? 9.531 20.109 0.43 1 90.12 101 ARG B N 1
ATOM 1614 C CA . ARG B 1 101 ? 9.688 21.547 0.666 1 90.12 101 ARG B CA 1
ATOM 1615 C C . ARG B 1 101 ? 9.906 21.844 2.146 1 90.12 101 ARG B C 1
ATOM 1617 O O . ARG B 1 101 ? 10.68 22.734 2.5 1 90.12 101 ARG B O 1
ATOM 1624 N N . SER B 1 102 ? 9.273 21.062 2.977 1 85.81 102 SER B N 1
ATOM 1625 C CA . SER B 1 102 ? 9.406 21.25 4.414 1 85.81 102 SER B CA 1
ATOM 1626 C C . SER B 1 102 ? 10.797 20.875 4.902 1 85.81 102 SER B C 1
ATOM 1628 O O . SER B 1 102 ? 11.328 21.469 5.832 1 85.81 102 SER B O 1
ATOM 1630 N N . ILE B 1 103 ? 11.43 19.938 4.316 1 83.5 103 ILE B N 1
ATOM 1631 C CA . ILE B 1 103 ? 12.766 19.5 4.672 1 83.5 103 ILE B CA 1
ATOM 1632 C C . ILE B 1 103 ? 13.797 20.531 4.207 1 83.5 103 ILE B C 1
ATOM 1634 O O . ILE B 1 103 ? 14.781 20.781 4.898 1 83.5 103 ILE B O 1
ATOM 1638 N N . ASP B 1 104 ? 13.57 21 3.002 1 83.69 104 ASP B N 1
ATOM 1639 C CA . ASP B 1 104 ? 14.492 21.984 2.426 1 83.69 104 ASP B CA 1
ATOM 1640 C C . ASP B 1 104 ? 14.469 23.297 3.205 1 83.69 104 ASP B C 1
ATOM 1642 O O . ASP B 1 104 ? 15.383 24.109 3.09 1 83.69 104 ASP B O 1
ATOM 1646 N N . CYS B 1 105 ? 13.547 23.578 3.789 1 79.19 105 CYS B N 1
ATOM 1647 C CA . CYS B 1 105 ? 13.43 24.828 4.531 1 79.19 105 CYS B CA 1
ATOM 1648 C C . CYS B 1 105 ? 13.875 24.656 5.977 1 79.19 105 CYS B C 1
ATOM 1650 O O . CYS B 1 105 ? 14.172 25.641 6.668 1 79.19 105 CYS B O 1
ATOM 1652 N N . ALA B 1 106 ? 13.867 23.516 6.461 1 57.31 106 ALA B N 1
ATOM 1653 C CA . ALA B 1 106 ? 14.305 23.312 7.836 1 57.31 106 ALA B CA 1
ATOM 1654 C C . ALA B 1 106 ? 15.828 23.406 7.949 1 57.31 106 ALA B C 1
ATOM 1656 O O . ALA B 1 106 ? 16.547 23.094 6.996 1 57.31 106 ALA B O 1
#

Nearest PDB structures (foldseek):
  7y4d-assembly2_B  TM=8.839E-01  e=1.188E-04  Homo sapiens
  7y4e-assembly2_B  TM=8.898E-01  e=2.295E-04  Homo sapiens
  4hrf-assembly1_A  TM=8.501E-01  e=1.276E-02  Homo sapiens
  4jnb-assembly1_A  TM=8.791E-01  e=4.178E-02  Homo sapiens
  3s4o-assembly2_B  TM=4.682E-01  e=3.024E+00  Leishmania major